Protein AF-A0A0N4ZQR0-F1 (afdb_monomer_lite)

Structure (mmCIF, N/CA/C/O backbone):
data_AF-A0A0N4ZQR0-F1
#
_entry.id   AF-A0A0N4ZQR0-F1
#
loop_
_atom_site.group_PDB
_atom_site.id
_atom_site.type_symbol
_atom_site.label_atom_id
_atom_site.label_alt_id
_atom_site.label_comp_id
_atom_site.label_asym_id
_atom_site.label_entity_id
_atom_site.label_seq_id
_atom_site.pdbx_PDB_ins_code
_atom_site.Cartn_x
_atom_site.Cartn_y
_atom_site.Cartn_z
_atom_site.occupancy
_atom_site.B_iso_or_equiv
_atom_site.auth_seq_id
_atom_site.auth_comp_id
_atom_site.auth_asym_id
_atom_site.auth_atom_id
_atom_site.pdbx_PDB_model_num
ATOM 1 N N . MET A 1 1 ? 121.031 58.615 -149.698 1.00 53.53 1 MET A N 1
ATOM 2 C CA . MET A 1 1 ? 120.158 57.456 -150.002 1.00 53.53 1 MET A CA 1
ATOM 3 C C . MET A 1 1 ? 120.497 56.185 -149.210 1.00 53.53 1 MET A C 1
ATOM 5 O O . MET A 1 1 ? 119.573 55.421 -148.989 1.00 53.53 1 MET A O 1
ATOM 9 N N . LEU A 1 2 ? 121.719 55.965 -148.692 1.00 54.09 2 LEU A N 1
ATOM 10 C CA . LEU A 1 2 ? 122.008 54.798 -147.827 1.00 54.09 2 LEU A CA 1
ATOM 11 C C . LEU A 1 2 ? 121.468 54.899 -146.381 1.00 54.09 2 LEU A C 1
ATOM 13 O O . LEU A 1 2 ? 121.108 53.889 -145.793 1.00 54.09 2 LEU A O 1
ATOM 17 N N . THR A 1 3 ? 121.347 56.098 -145.806 1.00 56.53 3 THR A N 1
ATOM 18 C CA . THR A 1 3 ? 120.989 56.287 -144.382 1.00 56.53 3 THR A CA 1
ATOM 19 C C . THR A 1 3 ? 119.520 55.992 -144.052 1.00 56.53 3 THR A C 1
ATOM 21 O O . THR A 1 3 ? 119.188 55.700 -142.911 1.00 56.53 3 THR A O 1
ATOM 24 N N . LYS A 1 4 ? 118.627 56.046 -145.049 1.00 58.94 4 LYS A N 1
ATOM 25 C CA . LYS A 1 4 ? 117.185 55.809 -144.859 1.00 58.94 4 LYS A CA 1
ATOM 26 C C . LYS A 1 4 ? 116.856 54.310 -144.792 1.00 58.94 4 LYS A C 1
ATOM 28 O O . LYS A 1 4 ? 116.048 53.896 -143.977 1.00 58.94 4 LYS A O 1
ATOM 33 N N . VAL A 1 5 ? 117.576 53.499 -145.570 1.00 61.00 5 VAL A N 1
ATOM 34 C CA . VAL A 1 5 ? 117.394 52.038 -145.632 1.00 61.00 5 VAL A CA 1
ATOM 35 C C . VAL A 1 5 ? 117.885 51.342 -144.356 1.00 61.00 5 VAL A C 1
ATOM 37 O O . VAL A 1 5 ? 117.302 50.343 -143.949 1.00 61.00 5 VAL A O 1
ATOM 40 N N . VAL A 1 6 ? 118.917 51.873 -143.689 1.00 61.91 6 VAL A N 1
ATOM 41 C CA . VAL A 1 6 ? 119.426 51.314 -142.421 1.00 61.91 6 VAL A CA 1
ATOM 42 C C . VAL A 1 6 ? 118.430 51.535 -141.275 1.00 61.91 6 VAL A C 1
ATOM 44 O O . VAL A 1 6 ? 118.102 50.581 -140.574 1.00 61.91 6 VAL A O 1
ATOM 47 N N . ASN A 1 7 ? 117.864 52.743 -141.153 1.00 61.75 7 ASN A N 1
ATOM 48 C CA . ASN A 1 7 ? 116.835 53.041 -140.147 1.00 61.75 7 ASN A CA 1
ATOM 49 C C . ASN A 1 7 ? 115.544 52.236 -140.361 1.00 61.75 7 ASN A C 1
ATOM 51 O O . ASN A 1 7 ? 114.943 51.777 -139.391 1.00 61.75 7 ASN A O 1
ATOM 55 N N . ASP A 1 8 ? 115.128 52.030 -141.614 1.00 61.44 8 ASP A N 1
ATOM 56 C CA . ASP A 1 8 ? 113.933 51.234 -141.916 1.00 61.44 8 ASP A CA 1
ATOM 57 C C . ASP A 1 8 ? 114.147 49.739 -141.595 1.00 61.44 8 ASP A C 1
ATOM 59 O O . ASP A 1 8 ? 113.239 49.082 -141.084 1.00 61.44 8 ASP A O 1
ATOM 63 N N . ASN A 1 9 ? 115.360 49.204 -141.788 1.00 64.31 9 ASN A N 1
ATOM 64 C CA . ASN A 1 9 ? 115.687 47.819 -141.417 1.00 64.31 9 ASN A CA 1
ATOM 65 C C . ASN A 1 9 ? 115.740 47.606 -139.895 1.00 64.31 9 ASN A C 1
ATOM 67 O O . ASN A 1 9 ? 115.295 46.576 -139.382 1.00 64.31 9 ASN A O 1
ATOM 71 N N . GLU A 1 10 ? 116.264 48.581 -139.154 1.00 66.25 10 GLU A N 1
ATOM 72 C CA . GLU A 1 10 ? 116.344 48.513 -137.694 1.00 66.25 10 GLU A CA 1
ATOM 73 C C . GLU A 1 10 ? 114.956 48.650 -137.047 1.00 66.25 10 GLU A C 1
ATOM 75 O O . GLU A 1 10 ? 114.636 47.927 -136.098 1.00 66.25 10 GLU A O 1
ATOM 80 N N . LYS A 1 11 ? 114.076 49.465 -137.646 1.00 71.19 11 LYS A N 1
ATOM 81 C CA . LYS A 1 11 ? 112.660 49.559 -137.275 1.00 71.19 11 LYS A CA 1
ATOM 82 C C . LYS A 1 11 ? 111.925 48.232 -137.483 1.00 71.19 11 LYS A C 1
ATOM 84 O O . LYS A 1 11 ? 111.298 47.755 -136.543 1.00 71.19 11 LYS A O 1
ATOM 89 N N . ILE A 1 12 ? 112.066 47.586 -138.645 1.00 69.94 12 ILE A N 1
ATOM 90 C CA . ILE A 1 12 ? 111.432 46.281 -138.930 1.00 69.94 12 ILE A CA 1
ATOM 91 C C . ILE A 1 12 ? 111.932 45.187 -137.973 1.00 69.94 12 ILE A C 1
ATOM 93 O O . ILE A 1 12 ? 111.168 44.305 -137.570 1.00 69.94 12 ILE A O 1
ATOM 97 N N . ARG A 1 13 ? 113.210 45.227 -137.578 1.00 73.88 13 ARG A N 1
ATOM 98 C CA . ARG A 1 13 ? 113.769 44.274 -136.611 1.00 73.88 13 ARG A CA 1
ATOM 99 C C . ARG A 1 13 ? 113.200 44.483 -135.205 1.00 73.88 13 ARG A C 1
ATOM 101 O O . ARG A 1 13 ? 112.851 43.498 -134.555 1.00 73.88 13 ARG A O 1
ATOM 108 N N . LEU A 1 14 ? 113.094 45.731 -134.746 1.00 72.31 14 LEU A N 1
ATOM 109 C CA . LEU A 1 14 ? 112.484 46.071 -133.455 1.00 72.31 14 LEU A CA 1
ATOM 110 C C . LEU A 1 14 ? 110.992 45.728 -133.427 1.00 72.31 14 LEU A C 1
ATOM 112 O O . LEU A 1 14 ? 110.516 45.165 -132.446 1.00 72.31 14 LEU A O 1
ATOM 116 N N . GLU A 1 15 ? 110.277 45.986 -134.519 1.00 72.88 15 GLU A N 1
ATOM 117 C CA . GLU A 1 15 ? 108.853 45.681 -134.665 1.00 72.88 15 GLU A CA 1
ATOM 118 C C . GLU A 1 15 ? 108.607 44.162 -134.659 1.00 72.88 15 GLU A C 1
ATOM 120 O O . GLU A 1 15 ? 107.735 43.681 -133.937 1.00 72.88 15 GLU A O 1
ATOM 125 N N . ASN A 1 16 ? 109.463 43.376 -135.330 1.00 72.44 16 ASN A N 1
ATOM 126 C CA . ASN A 1 16 ? 109.445 41.912 -135.233 1.00 72.44 16 ASN A CA 1
ATOM 127 C C . ASN A 1 16 ? 109.746 41.403 -133.818 1.00 72.44 16 ASN A C 1
ATOM 129 O O . ASN A 1 16 ? 109.110 40.452 -133.360 1.00 72.44 16 ASN A O 1
ATOM 133 N N . LEU A 1 17 ? 110.708 42.008 -133.114 1.00 75.25 17 LEU A N 1
ATOM 134 C CA . LEU A 1 17 ? 111.026 41.624 -131.737 1.00 75.25 17 LEU A CA 1
ATOM 135 C C . LEU A 1 17 ? 109.839 41.912 -130.801 1.00 75.25 17 LEU A C 1
ATOM 137 O O . LEU A 1 17 ? 109.492 41.078 -129.960 1.00 75.25 17 LEU A O 1
ATOM 141 N N . LEU A 1 18 ? 109.181 43.059 -130.991 1.00 77.25 18 LEU A N 1
ATOM 142 C CA . LEU A 1 18 ? 107.998 43.467 -130.237 1.00 77.25 18 LEU A CA 1
ATOM 143 C C . LEU A 1 18 ? 106.827 42.511 -130.492 1.00 77.25 18 LEU A C 1
ATOM 145 O O . LEU A 1 18 ? 106.223 42.024 -129.539 1.00 77.25 18 LEU A O 1
ATOM 149 N N . MET A 1 19 ? 106.571 42.160 -131.758 1.00 77.69 19 MET A N 1
ATOM 150 C CA . MET A 1 19 ? 105.538 41.193 -132.145 1.00 77.69 19 MET A CA 1
ATOM 151 C C . MET A 1 19 ? 105.780 39.818 -131.520 1.00 77.69 19 MET A C 1
ATOM 153 O O . MET A 1 19 ? 104.851 39.199 -131.005 1.00 77.69 19 MET A O 1
ATOM 157 N N . LYS A 1 20 ? 107.032 39.346 -131.508 1.00 75.44 20 LYS A N 1
ATOM 158 C CA . LYS A 1 20 ? 107.399 38.057 -130.901 1.00 75.44 20 LYS A CA 1
ATOM 159 C C . LYS A 1 20 ? 107.219 38.070 -129.382 1.00 75.44 20 LYS A C 1
ATOM 161 O O . LYS A 1 20 ? 106.763 37.084 -128.806 1.00 75.44 20 LYS A O 1
ATOM 166 N N . THR A 1 21 ? 107.536 39.193 -128.738 1.00 74.44 21 THR A N 1
ATOM 167 C CA . THR A 1 21 ? 107.345 39.382 -127.291 1.00 74.44 21 THR A CA 1
ATOM 168 C C . THR A 1 21 ? 105.859 39.436 -126.942 1.00 74.44 21 THR A C 1
ATOM 170 O O . THR A 1 21 ? 105.428 38.761 -126.010 1.00 74.44 21 THR A O 1
ATOM 173 N N . GLN A 1 22 ? 105.055 40.150 -127.735 1.00 77.06 22 GLN A N 1
ATOM 174 C CA . GLN A 1 22 ? 103.602 40.196 -127.580 1.00 77.06 22 GLN A CA 1
ATOM 175 C C . GLN A 1 22 ? 102.950 38.833 -127.843 1.00 77.06 22 GLN A C 1
ATOM 177 O O . GLN A 1 22 ? 102.098 38.423 -127.063 1.00 77.06 22 GLN A O 1
ATOM 182 N N . GLN A 1 23 ? 103.376 38.081 -128.864 1.00 79.75 23 GLN A N 1
ATOM 183 C CA . GLN A 1 23 ? 102.889 36.716 -129.101 1.00 79.75 23 GLN A CA 1
ATOM 184 C C . GLN A 1 23 ? 103.238 35.764 -127.954 1.00 79.75 23 GLN A C 1
ATOM 186 O O . GLN A 1 23 ? 102.383 34.985 -127.534 1.00 79.75 23 GLN A O 1
ATOM 191 N N . ASN A 1 24 ? 104.462 35.828 -127.422 1.00 77.69 24 ASN A N 1
ATOM 192 C CA . ASN A 1 24 ? 104.852 35.008 -126.276 1.00 77.69 24 ASN A CA 1
ATOM 193 C C . ASN A 1 24 ? 104.075 35.387 -125.013 1.00 77.69 24 ASN A C 1
ATOM 195 O O . ASN A 1 24 ? 103.592 34.491 -124.328 1.00 77.69 24 ASN A O 1
ATOM 199 N N . ALA A 1 25 ? 103.889 36.682 -124.740 1.00 77.06 25 ALA A N 1
ATOM 200 C CA . ALA A 1 25 ? 103.063 37.148 -123.630 1.00 77.06 25 ALA A CA 1
ATOM 201 C C . ALA A 1 25 ? 101.609 36.680 -123.783 1.00 77.06 25 ALA A C 1
ATOM 203 O O . ALA A 1 25 ? 101.034 36.152 -122.838 1.00 77.06 25 ALA A O 1
ATOM 204 N N . HIS A 1 26 ? 101.039 36.774 -124.987 1.00 79.56 26 HIS A N 1
ATOM 205 C CA . HIS A 1 26 ? 99.670 36.337 -125.254 1.00 79.56 26 HIS A CA 1
ATOM 206 C C . HIS A 1 26 ? 99.505 34.817 -125.111 1.00 79.56 26 HIS A C 1
ATOM 208 O O . HIS A 1 26 ? 98.472 34.349 -124.629 1.00 79.56 26 HIS A O 1
ATOM 214 N N . LYS A 1 27 ? 100.529 34.042 -125.492 1.00 79.62 27 LYS A N 1
ATOM 215 C CA . LYS A 1 27 ? 100.570 32.587 -125.303 1.00 79.62 27 LYS A CA 1
ATOM 216 C C . LYS A 1 27 ? 100.706 32.208 -123.825 1.00 79.62 27 LYS A C 1
ATOM 218 O O . LYS A 1 27 ? 100.021 31.290 -123.387 1.00 79.62 27 LYS A O 1
ATOM 223 N N . HIS A 1 28 ? 101.522 32.936 -123.059 1.00 79.94 28 HIS A N 1
ATOM 224 C CA . HIS A 1 28 ? 101.634 32.764 -121.608 1.00 79.94 28 HIS A CA 1
ATOM 225 C C . HIS A 1 28 ? 100.317 33.088 -120.899 1.00 79.94 28 HIS A C 1
ATOM 227 O O . HIS A 1 28 ? 99.829 32.266 -120.135 1.00 79.94 28 HIS A O 1
ATOM 233 N N . MET A 1 29 ? 99.689 34.220 -121.233 1.00 80.94 29 MET A N 1
ATOM 234 C CA . MET A 1 29 ? 98.379 34.605 -120.697 1.00 80.94 29 MET A CA 1
ATOM 235 C C . MET A 1 29 ? 97.304 33.565 -121.014 1.00 80.94 29 MET A C 1
ATOM 237 O O . MET A 1 29 ? 96.451 33.286 -120.180 1.00 80.94 29 MET A O 1
ATOM 241 N N . LYS A 1 30 ? 97.338 32.980 -122.218 1.00 81.06 30 LYS A N 1
ATOM 242 C CA . LYS A 1 30 ? 96.394 31.931 -122.609 1.00 81.06 30 LYS A CA 1
ATOM 243 C C . LYS A 1 30 ? 96.581 30.659 -121.776 1.00 81.06 30 LYS A C 1
ATOM 245 O O . LYS A 1 30 ? 95.592 30.131 -121.287 1.00 81.06 30 LYS A O 1
ATOM 250 N N . LEU A 1 31 ? 97.823 30.212 -121.577 1.00 80.75 31 LEU A N 1
ATOM 251 C CA . LEU A 1 31 ? 98.138 29.051 -120.734 1.00 80.75 31 LEU A CA 1
ATOM 252 C C . LEU A 1 31 ? 97.803 29.297 -119.256 1.00 80.75 31 LEU A C 1
ATOM 254 O O . LEU A 1 31 ? 97.293 28.407 -118.585 1.00 80.75 31 LEU A O 1
ATOM 258 N N . GLU A 1 32 ? 98.050 30.505 -118.747 1.00 80.38 32 GLU A N 1
ATOM 259 C CA . GLU A 1 32 ? 97.655 30.890 -117.389 1.00 80.38 32 GLU A CA 1
ATOM 260 C C . GLU A 1 32 ? 96.134 30.933 -117.235 1.00 80.38 32 GLU A C 1
ATOM 262 O O . GLU A 1 32 ? 95.618 30.435 -116.240 1.00 80.38 32 GLU A O 1
ATOM 267 N N . MET A 1 33 ? 95.404 31.459 -118.225 1.00 80.94 33 MET A N 1
ATOM 268 C CA . MET A 1 33 ? 93.942 31.395 -118.237 1.00 80.94 33 MET A CA 1
ATOM 269 C C . MET A 1 33 ? 93.436 29.953 -118.279 1.00 80.94 33 MET A C 1
ATOM 271 O O . MET A 1 33 ? 92.559 29.617 -117.494 1.00 80.94 33 MET A O 1
ATOM 275 N N . GLU A 1 34 ? 93.980 29.095 -119.145 1.00 81.06 34 GLU A N 1
ATOM 276 C CA . GLU A 1 34 ? 93.615 27.671 -119.212 1.00 81.06 34 GLU A CA 1
ATOM 277 C C . GLU A 1 34 ? 93.880 26.967 -117.869 1.00 81.06 34 GLU A C 1
ATOM 279 O O . GLU A 1 34 ? 92.983 26.314 -117.340 1.00 81.06 34 GLU A O 1
ATOM 284 N N . GLY A 1 35 ? 95.037 27.203 -117.240 1.00 79.44 35 GLY A N 1
ATOM 285 C CA . GLY A 1 35 ? 95.351 26.657 -115.916 1.00 79.44 35 GLY A CA 1
ATOM 286 C C . GLY A 1 35 ? 94.497 27.231 -114.777 1.00 79.44 35 GLY A C 1
ATOM 287 O O . GLY A 1 35 ? 94.263 26.549 -113.779 1.00 79.44 35 GLY A O 1
ATOM 288 N N . LEU A 1 36 ? 94.009 28.471 -114.899 1.00 83.19 36 LEU A N 1
ATOM 289 C CA . LEU A 1 36 ? 93.027 29.046 -113.974 1.00 83.19 36 LEU A CA 1
ATOM 290 C C . LEU A 1 36 ? 91.635 28.440 -114.183 1.00 83.19 36 LEU A C 1
ATOM 292 O O . LEU A 1 36 ? 90.952 28.173 -113.196 1.00 83.19 36 LEU A O 1
ATOM 296 N N . TYR A 1 37 ? 91.224 28.189 -115.429 1.00 82.81 37 TYR A N 1
ATOM 297 C CA . TYR A 1 37 ? 89.962 27.514 -115.738 1.00 82.81 37 TYR A CA 1
ATOM 298 C C . TYR A 1 37 ? 89.944 26.079 -115.209 1.00 82.81 37 TYR A C 1
ATOM 300 O O . TYR A 1 37 ? 88.968 25.702 -114.566 1.00 82.81 37 TYR A O 1
ATOM 308 N N . GLU A 1 38 ? 91.025 25.315 -115.391 1.00 83.31 38 GLU A N 1
ATOM 309 C CA . GLU A 1 38 ? 91.155 23.970 -114.813 1.00 83.31 38 GLU A CA 1
ATOM 310 C C . GLU A 1 38 ? 91.049 24.003 -113.284 1.00 83.31 38 GLU A C 1
ATOM 312 O O . GLU A 1 38 ? 90.264 23.254 -112.705 1.00 83.31 38 GLU A O 1
ATOM 317 N N . ARG A 1 39 ? 91.742 24.941 -112.622 1.00 84.06 39 ARG A N 1
ATOM 318 C CA . ARG A 1 39 ? 91.660 25.103 -111.160 1.00 84.06 39 ARG A CA 1
ATOM 319 C C . ARG A 1 39 ? 90.261 25.487 -110.680 1.00 84.06 39 ARG A C 1
ATOM 321 O O . ARG A 1 39 ? 89.821 25.016 -109.635 1.00 84.06 39 ARG A O 1
ATOM 328 N N . ILE A 1 40 ? 89.562 26.360 -111.408 1.00 84.56 40 ILE A N 1
ATOM 329 C CA . ILE A 1 40 ? 88.174 26.732 -111.096 1.00 84.56 40 ILE A CA 1
ATOM 330 C C . ILE A 1 40 ? 87.261 25.513 -111.213 1.00 84.56 40 ILE A C 1
ATOM 332 O O . ILE A 1 40 ? 86.398 25.320 -110.357 1.00 84.56 40 ILE A O 1
ATOM 336 N N . GLU A 1 41 ? 87.454 24.688 -112.236 1.00 83.94 41 GLU A N 1
ATOM 337 C CA . GLU A 1 41 ? 86.620 23.513 -112.459 1.00 83.94 41 GLU A CA 1
ATOM 338 C C . GLU A 1 41 ? 86.893 22.407 -111.425 1.00 83.94 41 GLU A C 1
ATOM 340 O O . GLU A 1 41 ? 85.950 21.818 -110.895 1.00 83.94 41 GLU A O 1
ATOM 345 N N . GLU A 1 42 ? 88.153 22.201 -111.025 1.00 84.06 42 GLU A N 1
ATOM 346 C CA . GLU A 1 42 ? 88.510 21.339 -109.888 1.00 84.06 42 GLU A CA 1
ATOM 347 C C . GLU A 1 42 ? 87.898 21.837 -108.572 1.00 84.06 42 GLU A C 1
ATOM 349 O O . GLU A 1 42 ? 87.291 21.057 -107.837 1.00 84.06 42 GLU A O 1
ATOM 354 N N . MET A 1 43 ? 87.984 23.143 -108.287 1.00 86.25 43 MET A N 1
ATOM 355 C CA . MET A 1 43 ? 87.382 23.725 -107.083 1.00 86.25 43 MET A CA 1
ATOM 356 C C . MET A 1 43 ? 85.857 23.587 -107.067 1.00 86.25 43 MET A C 1
ATOM 358 O O . MET A 1 43 ? 85.287 23.325 -106.008 1.00 86.25 43 MET A O 1
ATOM 362 N N . LYS A 1 44 ? 85.180 23.733 -108.215 1.00 86.94 44 LYS A N 1
ATOM 363 C CA . LYS A 1 44 ? 83.734 23.477 -108.310 1.00 86.94 44 LYS A CA 1
ATOM 364 C C . LYS A 1 44 ? 83.407 22.022 -108.011 1.00 86.94 44 LYS A C 1
ATOM 366 O O . LYS A 1 44 ? 82.496 21.768 -107.229 1.00 86.94 44 LYS A O 1
ATOM 371 N N . LYS A 1 45 ? 84.164 21.085 -108.585 1.00 88.12 45 LYS A N 1
ATOM 372 C CA . LYS A 1 45 ? 83.958 19.653 -108.360 1.00 88.12 45 LYS A CA 1
ATOM 373 C C . LYS A 1 45 ? 84.168 19.279 -106.891 1.00 88.12 45 LYS A C 1
ATOM 375 O O . LYS A 1 45 ? 83.342 18.584 -106.310 1.00 88.12 45 LYS A O 1
ATOM 380 N N . GLU A 1 46 ? 85.215 19.800 -106.251 1.00 86.88 46 GLU A N 1
ATOM 381 C CA . GLU A 1 46 ? 85.420 19.619 -104.810 1.00 86.88 46 GLU A CA 1
ATOM 382 C C . GLU A 1 46 ? 84.292 20.224 -103.967 1.00 86.88 46 GLU A C 1
ATOM 384 O O . GLU A 1 46 ? 83.910 19.649 -102.943 1.00 86.88 46 GLU A O 1
ATOM 389 N N . LEU A 1 47 ? 83.781 21.395 -104.356 1.00 86.31 47 LEU A N 1
ATOM 390 C CA . LEU A 1 47 ? 82.680 22.052 -103.660 1.00 86.31 47 LEU A CA 1
ATOM 391 C C . LEU A 1 47 ? 81.389 21.232 -103.779 1.00 86.31 47 LEU A C 1
ATOM 393 O O . LEU A 1 47 ? 80.699 21.056 -102.777 1.00 86.31 47 LEU A O 1
ATOM 397 N N . GLU A 1 48 ? 81.089 20.691 -104.961 1.00 86.19 48 GLU A N 1
ATOM 398 C CA . GLU A 1 48 ? 79.967 19.771 -105.178 1.00 86.19 48 GLU A CA 1
ATOM 399 C C . GLU A 1 48 ? 80.115 18.496 -104.343 1.00 86.19 48 GLU A C 1
ATOM 401 O O . GLU A 1 48 ? 79.191 18.139 -103.611 1.00 86.19 48 GLU A O 1
ATOM 406 N N . GLU A 1 49 ? 81.289 17.859 -104.346 1.00 86.56 49 GLU A N 1
ATOM 407 C CA . GLU A 1 49 ? 81.544 16.663 -103.535 1.00 86.56 49 GLU A CA 1
ATOM 408 C C . GLU A 1 49 ? 81.429 16.938 -102.027 1.00 86.56 49 GLU A C 1
ATOM 410 O O . GLU A 1 49 ? 80.896 16.116 -101.272 1.00 86.56 49 GLU A O 1
ATOM 415 N N . LYS A 1 50 ? 81.929 18.088 -101.554 1.00 87.75 50 LYS A N 1
ATOM 416 C CA . LYS A 1 50 ? 81.809 18.504 -100.147 1.00 87.75 50 LYS A CA 1
ATOM 417 C C . LYS A 1 50 ? 80.354 18.808 -99.785 1.00 87.75 50 LYS A C 1
ATOM 419 O O . LYS A 1 50 ? 79.906 18.347 -98.736 1.00 87.75 50 LYS A O 1
ATOM 424 N N . ASN A 1 51 ? 79.603 19.492 -100.648 1.00 84.94 51 ASN A N 1
ATOM 425 C CA . ASN A 1 51 ? 78.176 19.754 -100.444 1.00 84.94 51 ASN A CA 1
ATOM 426 C C . ASN A 1 51 ? 77.350 18.463 -100.418 1.00 84.94 51 ASN A C 1
ATOM 428 O O . ASN A 1 51 ? 76.496 18.302 -99.547 1.00 84.94 51 ASN A O 1
ATOM 432 N N . GLU A 1 52 ? 77.629 17.505 -101.303 1.00 87.06 52 GLU A N 1
ATOM 433 C CA . GLU A 1 52 ? 76.936 16.215 -101.309 1.00 87.06 52 GLU A CA 1
ATOM 434 C C . GLU A 1 52 ? 77.252 15.400 -100.042 1.00 87.06 52 GLU A C 1
ATOM 436 O O . GLU A 1 52 ? 76.361 14.795 -99.440 1.00 87.06 52 GLU A O 1
ATOM 441 N N . LYS A 1 53 ? 78.511 15.419 -99.577 1.00 87.50 53 LYS A N 1
ATOM 442 C CA . LYS A 1 53 ? 78.910 14.793 -98.304 1.00 87.50 53 LYS A CA 1
ATOM 443 C C . LYS A 1 53 ? 78.212 15.431 -97.104 1.00 87.50 53 LYS A C 1
ATOM 445 O O . LYS A 1 53 ? 77.748 14.695 -96.232 1.00 87.50 53 LYS A O 1
ATOM 450 N N . ILE A 1 54 ? 78.124 16.762 -97.059 1.00 85.19 54 ILE A N 1
ATOM 451 C CA . ILE A 1 54 ? 77.402 17.490 -96.006 1.00 85.19 54 ILE A CA 1
ATOM 452 C C . ILE A 1 54 ? 75.923 17.101 -96.035 1.00 85.19 54 ILE A C 1
ATOM 454 O O . ILE A 1 54 ? 75.405 16.648 -95.019 1.00 85.19 54 ILE A O 1
ATOM 458 N N . SER A 1 55 ? 75.279 17.144 -97.203 1.00 88.12 55 SER A N 1
ATOM 459 C CA . SER A 1 55 ? 73.867 16.778 -97.357 1.00 88.12 55 SER A CA 1
ATOM 460 C C . SER A 1 55 ? 73.576 15.338 -96.904 1.00 88.12 55 SER A C 1
ATOM 462 O O . SER A 1 55 ? 72.634 15.098 -96.149 1.00 88.12 55 SER A O 1
ATOM 464 N N . LYS A 1 56 ? 74.427 14.367 -97.269 1.00 88.31 56 LYS A N 1
ATOM 465 C CA . LYS A 1 56 ? 74.299 12.971 -96.806 1.00 88.31 56 LYS A CA 1
ATOM 466 C C . LYS A 1 56 ? 74.488 12.826 -95.296 1.00 88.31 56 LYS A C 1
ATOM 468 O O . LYS A 1 56 ? 73.828 11.988 -94.682 1.00 88.31 56 LYS A O 1
ATOM 473 N N . LYS A 1 57 ? 75.396 13.596 -94.693 1.00 88.31 57 LYS A N 1
ATOM 474 C CA . LYS A 1 57 ? 75.617 13.576 -93.242 1.00 88.31 57 LYS A CA 1
ATOM 475 C C . LYS A 1 57 ? 74.424 14.176 -92.498 1.00 88.31 57 LYS A C 1
ATOM 477 O O . LYS A 1 57 ? 73.944 13.552 -91.560 1.00 88.31 57 LYS A O 1
ATOM 482 N N . GLU A 1 58 ? 73.900 15.307 -92.966 1.00 85.44 58 GLU A N 1
ATOM 483 C CA . GLU A 1 58 ? 72.697 15.938 -92.412 1.00 85.44 58 GLU A CA 1
ATOM 484 C C . GLU A 1 58 ? 71.470 15.024 -92.513 1.00 85.44 58 GLU A C 1
ATOM 486 O O . GLU A 1 58 ? 70.694 14.933 -91.565 1.00 85.44 58 GLU A O 1
ATOM 491 N N . LEU A 1 59 ? 71.303 14.302 -93.628 1.00 86.38 59 LEU A N 1
ATOM 492 C CA . LEU A 1 59 ? 70.236 13.308 -93.774 1.00 86.38 59 LEU A CA 1
ATOM 493 C C . LEU A 1 59 ? 70.365 12.181 -92.744 1.00 86.38 59 LEU A C 1
ATOM 495 O O . LEU A 1 59 ? 69.391 11.878 -92.061 1.00 86.38 59 LEU A O 1
ATOM 499 N N . LYS A 1 60 ? 71.565 11.617 -92.562 1.00 87.12 60 LYS A N 1
ATOM 500 C CA . LYS A 1 60 ? 71.806 10.576 -91.547 1.00 87.12 60 LYS A CA 1
ATOM 501 C C . LYS A 1 60 ? 71.596 11.084 -90.122 1.00 87.12 60 LYS A C 1
ATOM 503 O O . LYS A 1 60 ? 71.030 10.371 -89.301 1.00 87.12 60 LYS A O 1
ATOM 508 N N . GLU A 1 61 ? 72.036 12.301 -89.812 1.00 84.44 61 GLU A N 1
ATOM 509 C CA . GLU A 1 61 ? 71.812 12.920 -88.500 1.00 84.44 61 GLU A CA 1
ATOM 510 C C . GLU A 1 61 ? 70.314 13.138 -88.240 1.00 84.44 61 GLU A C 1
ATOM 512 O O . GLU A 1 61 ? 69.835 12.836 -87.146 1.00 84.44 61 GLU A O 1
ATOM 517 N N . ARG A 1 62 ? 69.549 13.566 -89.256 1.00 85.56 62 ARG A N 1
ATOM 518 C CA . ARG A 1 62 ? 68.082 13.664 -89.176 1.00 85.56 62 ARG A CA 1
ATOM 519 C C . ARG A 1 62 ? 67.419 12.301 -88.987 1.00 85.56 62 ARG A C 1
ATOM 521 O O . ARG A 1 62 ? 66.548 12.184 -88.133 1.00 85.56 62 ARG A O 1
ATOM 528 N N . GLU A 1 63 ? 67.832 11.275 -89.727 1.00 87.38 63 GLU A N 1
ATOM 529 C CA . GLU A 1 63 ? 67.309 9.909 -89.574 1.00 87.38 63 GLU A CA 1
ATOM 530 C C . GLU A 1 63 ? 67.567 9.356 -88.168 1.00 87.38 63 GLU A C 1
ATOM 532 O O . GLU A 1 63 ? 66.650 8.852 -87.522 1.00 87.38 63 GLU A O 1
ATOM 537 N N . VAL A 1 64 ? 68.791 9.501 -87.650 1.00 90.25 64 VAL A N 1
ATOM 538 C CA . VAL A 1 64 ? 69.145 9.060 -86.293 1.00 90.25 64 VAL A CA 1
ATOM 539 C C . VAL A 1 64 ? 68.352 9.828 -85.237 1.00 90.25 64 VAL A C 1
ATOM 541 O O . VAL A 1 64 ? 67.874 9.215 -84.278 1.00 90.25 64 VAL A O 1
ATOM 544 N N . ALA A 1 65 ? 68.172 11.142 -85.405 1.00 89.00 65 ALA A N 1
ATOM 545 C CA . ALA A 1 65 ? 67.354 11.946 -84.504 1.00 89.00 65 ALA A CA 1
ATOM 546 C C . ALA A 1 65 ? 65.898 11.456 -84.487 1.00 89.00 65 ALA A C 1
ATOM 548 O O . ALA A 1 65 ? 65.366 11.200 -83.410 1.00 89.00 65 ALA A O 1
ATOM 549 N N . ILE A 1 66 ? 65.292 11.232 -85.659 1.00 89.25 66 ILE A N 1
ATOM 550 C CA . ILE A 1 66 ? 63.922 10.711 -85.783 1.00 89.25 66 ILE A CA 1
ATOM 551 C C . ILE A 1 66 ? 63.799 9.344 -85.100 1.00 89.25 66 ILE A C 1
ATOM 553 O O . ILE A 1 66 ? 62.942 9.176 -84.235 1.00 89.25 66 ILE A O 1
ATOM 557 N N . ILE A 1 67 ? 64.686 8.394 -85.415 1.00 90.31 67 ILE A N 1
ATOM 558 C CA . ILE A 1 67 ? 64.662 7.041 -84.833 1.00 90.31 67 ILE A CA 1
ATOM 559 C C . ILE A 1 67 ? 64.802 7.096 -83.308 1.00 90.31 67 ILE A C 1
ATOM 561 O O . ILE A 1 67 ? 64.092 6.394 -82.587 1.00 90.31 67 ILE A O 1
ATOM 565 N N . THR A 1 68 ? 65.705 7.937 -82.798 1.00 89.75 68 THR A N 1
ATOM 566 C CA . THR A 1 68 ? 65.939 8.064 -81.354 1.00 89.75 68 THR A CA 1
ATOM 567 C C . THR A 1 68 ? 64.733 8.692 -80.661 1.00 89.75 68 THR A C 1
ATOM 569 O O . THR A 1 68 ? 64.285 8.178 -79.638 1.00 89.75 68 THR A O 1
ATOM 572 N N . THR A 1 69 ? 64.158 9.757 -81.228 1.00 90.06 69 THR A N 1
ATOM 573 C CA . THR A 1 69 ? 62.945 10.390 -80.696 1.00 90.06 69 THR A CA 1
ATOM 574 C C . THR A 1 69 ? 61.756 9.430 -80.708 1.00 90.06 69 THR A C 1
ATOM 576 O O . THR A 1 69 ? 61.037 9.344 -79.715 1.00 90.06 69 THR A O 1
ATOM 579 N N . GLU A 1 70 ? 61.562 8.663 -81.783 1.00 91.81 70 GLU A N 1
ATOM 580 C CA . GLU A 1 70 ? 60.505 7.649 -81.851 1.00 91.81 70 GLU A CA 1
ATOM 581 C C . GLU A 1 70 ? 60.707 6.528 -80.831 1.00 91.81 70 GLU A C 1
ATOM 583 O O . GLU A 1 70 ? 59.739 6.085 -80.209 1.00 91.81 70 GLU A O 1
ATOM 588 N N . LYS A 1 71 ? 61.950 6.078 -80.624 1.00 93.50 71 LYS A N 1
ATOM 589 C CA . LYS A 1 71 ? 62.271 5.062 -79.618 1.00 93.50 71 LYS A CA 1
ATOM 590 C C . LYS A 1 71 ? 61.958 5.557 -78.205 1.00 93.50 71 LYS A C 1
ATOM 592 O O . LYS A 1 71 ? 61.251 4.864 -77.480 1.00 93.50 71 LYS A O 1
ATOM 597 N N . VAL A 1 72 ? 62.406 6.764 -77.849 1.00 93.25 72 VAL A N 1
ATOM 598 C CA . VAL A 1 72 ? 62.108 7.382 -76.544 1.00 93.25 72 VAL A CA 1
ATOM 599 C C . VAL A 1 72 ? 60.600 7.541 -76.354 1.00 93.25 72 VAL A C 1
ATOM 601 O O . VAL A 1 72 ? 60.077 7.210 -75.294 1.00 93.25 72 VAL A O 1
ATOM 604 N N . LYS A 1 73 ? 59.873 7.976 -77.390 1.00 92.75 73 LYS A N 1
ATOM 605 C CA . LYS A 1 73 ? 58.413 8.101 -77.329 1.00 92.75 73 LYS A CA 1
ATOM 606 C C . LYS A 1 73 ? 57.733 6.756 -77.047 1.00 92.75 73 LYS A C 1
ATOM 608 O O . LYS A 1 73 ? 56.859 6.702 -76.189 1.00 92.75 73 LYS A O 1
ATOM 613 N N . LYS A 1 74 ? 58.152 5.676 -77.715 1.00 94.00 74 LYS A N 1
ATOM 614 C CA . LYS A 1 74 ? 57.618 4.322 -77.478 1.00 94.00 74 LYS A CA 1
ATOM 615 C C . LYS A 1 74 ? 57.931 3.808 -76.073 1.00 94.00 74 LYS A C 1
ATOM 617 O O . LYS A 1 74 ? 57.053 3.238 -75.437 1.00 94.00 74 LYS A O 1
ATOM 622 N N . GLU A 1 75 ? 59.151 4.013 -75.581 1.00 92.38 75 GLU A N 1
ATOM 623 C CA . GLU A 1 75 ? 59.529 3.635 -74.210 1.00 92.38 75 GLU A CA 1
ATOM 624 C C . GLU A 1 75 ? 58.685 4.393 -73.176 1.00 92.38 75 GLU A C 1
ATOM 626 O O . GLU A 1 75 ? 58.143 3.776 -72.260 1.00 92.38 75 GLU A O 1
ATOM 631 N N . MET A 1 76 ? 58.474 5.699 -73.377 1.00 92.75 76 MET A N 1
ATOM 632 C CA . MET A 1 76 ? 57.575 6.496 -72.537 1.00 92.75 76 MET A CA 1
ATOM 633 C C . MET A 1 76 ? 56.123 6.005 -72.609 1.00 92.75 76 MET A C 1
ATOM 635 O O . MET A 1 76 ? 55.459 5.917 -71.580 1.00 92.75 76 MET A O 1
ATOM 639 N N . GLU A 1 77 ? 55.608 5.663 -73.794 1.00 93.38 77 GLU A N 1
ATOM 640 C CA . GLU A 1 77 ? 54.252 5.113 -73.958 1.00 93.38 77 GLU A CA 1
ATOM 641 C C . GLU A 1 77 ? 54.074 3.778 -73.215 1.00 93.38 77 GLU A C 1
ATOM 643 O O . GLU A 1 77 ? 53.044 3.575 -72.563 1.00 93.38 77 GLU A O 1
ATOM 648 N N . ILE A 1 78 ? 55.076 2.893 -73.253 1.00 94.38 78 ILE A N 1
ATOM 649 C CA . ILE A 1 78 ? 55.078 1.639 -72.485 1.00 94.38 78 ILE A CA 1
ATOM 650 C C . ILE A 1 78 ? 55.068 1.945 -70.984 1.00 94.38 78 ILE A C 1
ATOM 652 O O . ILE A 1 78 ? 54.196 1.450 -70.272 1.00 94.38 78 ILE A O 1
ATOM 656 N N . GLU A 1 79 ? 55.962 2.818 -70.510 1.00 93.81 79 GLU A N 1
ATOM 657 C CA . GLU A 1 79 ? 56.047 3.185 -69.092 1.00 93.81 79 GLU A CA 1
ATOM 658 C C . GLU A 1 79 ? 54.738 3.814 -68.582 1.00 93.81 79 GLU A C 1
ATOM 660 O O . GLU A 1 79 ? 54.258 3.480 -67.495 1.00 93.81 79 GLU A O 1
ATOM 665 N N . TYR A 1 80 ? 54.110 4.696 -69.367 1.00 95.06 80 TYR A N 1
ATOM 666 C CA . TYR A 1 80 ? 52.804 5.261 -69.024 1.00 95.06 80 TYR A CA 1
ATOM 667 C C . TYR A 1 80 ? 51.713 4.195 -68.985 1.00 95.06 80 TYR A C 1
ATOM 669 O O . TYR A 1 80 ? 50.877 4.217 -68.081 1.00 95.06 80 TYR A O 1
ATOM 677 N N . THR A 1 81 ? 51.724 3.249 -69.922 1.00 94.75 81 THR A N 1
ATOM 678 C CA . THR A 1 81 ? 50.747 2.154 -69.951 1.00 94.75 81 THR A CA 1
ATOM 679 C C . THR A 1 81 ? 50.893 1.255 -68.723 1.00 94.75 81 THR A C 1
ATOM 681 O O . THR A 1 81 ? 49.893 0.930 -68.082 1.00 94.75 81 THR A O 1
ATOM 684 N N . GLU A 1 82 ? 52.124 0.922 -68.329 1.00 94.94 82 GLU A N 1
ATOM 685 C CA . GLU A 1 82 ? 52.410 0.160 -67.109 1.00 94.94 82 GLU A CA 1
ATOM 686 C C . GLU A 1 82 ? 52.003 0.918 -65.840 1.00 94.94 82 GLU A C 1
ATOM 688 O O . GLU A 1 82 ? 51.390 0.337 -64.942 1.00 94.94 82 GLU A O 1
ATOM 693 N N . LYS A 1 83 ? 52.280 2.227 -65.762 1.00 95.69 83 LYS A N 1
ATOM 694 C CA . LYS A 1 83 ? 51.842 3.077 -64.642 1.00 95.69 83 LYS A CA 1
ATOM 695 C C . LYS A 1 83 ? 50.319 3.133 -64.537 1.00 95.69 83 LYS A C 1
ATOM 697 O O . LYS A 1 83 ? 49.782 2.984 -63.443 1.00 95.69 83 LYS A O 1
ATOM 702 N N . ILE A 1 84 ? 49.616 3.296 -65.658 1.00 95.38 84 ILE A N 1
ATOM 703 C CA . ILE A 1 84 ? 48.147 3.277 -65.693 1.00 95.38 84 ILE A CA 1
ATOM 704 C C . ILE A 1 84 ? 47.615 1.909 -65.247 1.00 95.38 84 ILE A C 1
ATOM 706 O O . ILE A 1 84 ? 46.631 1.857 -64.510 1.00 95.38 84 ILE A O 1
ATOM 710 N N . ALA A 1 85 ? 48.247 0.810 -65.667 1.00 95.75 85 ALA A N 1
ATOM 711 C CA . ALA A 1 85 ? 47.856 -0.534 -65.251 1.00 95.75 85 ALA A CA 1
ATOM 712 C C . ALA A 1 85 ? 48.020 -0.735 -63.735 1.00 95.75 85 ALA A C 1
ATOM 714 O O . ALA A 1 85 ? 47.073 -1.175 -63.087 1.00 95.75 85 ALA A O 1
ATOM 715 N N . LYS A 1 86 ? 49.158 -0.321 -63.158 1.00 96.50 86 LYS A N 1
ATOM 716 C CA . LYS A 1 86 ? 49.397 -0.375 -61.704 1.00 96.50 86 LYS A CA 1
ATOM 717 C C . LYS A 1 86 ? 48.386 0.454 -60.917 1.00 96.50 86 LYS A C 1
ATOM 719 O O . LYS A 1 86 ? 47.793 -0.055 -59.975 1.00 96.50 86 LYS A O 1
ATOM 724 N N . ILE A 1 87 ? 48.115 1.689 -61.348 1.00 95.81 87 ILE A N 1
ATOM 725 C CA . ILE A 1 87 ? 47.114 2.552 -60.700 1.00 95.81 87 ILE A CA 1
ATOM 726 C C . ILE A 1 87 ? 45.725 1.897 -60.725 1.00 95.81 87 ILE A C 1
ATOM 728 O O . ILE A 1 87 ? 44.990 1.968 -59.744 1.00 95.81 87 ILE A O 1
ATOM 732 N N . LYS A 1 88 ? 45.347 1.242 -61.832 1.00 96.12 88 LYS A N 1
ATOM 733 C CA . LYS A 1 88 ? 44.065 0.524 -61.920 1.00 96.12 88 LYS A CA 1
ATOM 734 C C . LYS A 1 88 ? 43.996 -0.663 -60.962 1.00 96.12 88 LYS A C 1
ATOM 736 O O . LYS A 1 88 ? 42.950 -0.869 -60.352 1.00 96.12 88 LYS A O 1
ATOM 741 N N . GLU A 1 89 ? 45.077 -1.426 -60.838 1.00 96.12 89 GLU A N 1
ATOM 742 C CA . GLU A 1 89 ? 45.156 -2.561 -59.916 1.00 96.12 89 GLU A CA 1
ATOM 743 C C . GLU A 1 89 ? 45.074 -2.099 -58.454 1.00 96.12 89 GLU A C 1
ATOM 745 O O . GLU A 1 89 ? 44.240 -2.599 -57.699 1.00 96.12 89 GLU A O 1
ATOM 750 N N . GLU A 1 90 ? 45.855 -1.084 -58.074 1.00 95.12 90 GLU A N 1
ATOM 751 C CA . GLU A 1 90 ? 45.820 -0.483 -56.735 1.00 95.12 90 GLU A CA 1
ATOM 752 C C . GLU A 1 90 ? 44.422 0.050 -56.393 1.00 95.12 90 GLU A C 1
ATOM 754 O O . GLU A 1 90 ? 43.892 -0.243 -55.320 1.00 95.12 90 GLU A O 1
ATOM 759 N N . LEU A 1 91 ? 43.775 0.752 -57.331 1.00 96.19 91 LEU A N 1
ATOM 760 C CA . LEU A 1 91 ? 42.411 1.250 -57.155 1.00 96.19 91 LEU A CA 1
ATOM 761 C C . LEU A 1 91 ? 41.397 0.107 -56.992 1.00 96.19 91 LEU A C 1
ATOM 763 O O . LEU A 1 91 ? 40.471 0.208 -56.190 1.00 96.19 91 LEU A O 1
ATOM 767 N N . GLN A 1 92 ? 41.555 -0.995 -57.731 1.00 96.25 92 GLN A N 1
ATOM 768 C CA . GLN A 1 92 ? 40.687 -2.165 -57.598 1.00 96.25 92 GLN A CA 1
ATOM 769 C C . GLN A 1 92 ? 40.845 -2.831 -56.225 1.00 96.25 92 GLN A C 1
ATOM 771 O O . GLN A 1 92 ? 39.841 -3.175 -55.596 1.00 96.25 92 GLN A O 1
ATOM 776 N N . VAL A 1 93 ? 42.081 -2.986 -55.742 1.00 96.19 93 VAL A N 1
ATOM 777 C CA . VAL A 1 93 ? 42.363 -3.531 -54.406 1.00 96.19 93 VAL A CA 1
ATOM 778 C C . VAL A 1 93 ? 41.788 -2.621 -53.322 1.00 96.19 93 VAL A C 1
ATOM 780 O O . VAL A 1 93 ? 41.117 -3.115 -52.414 1.00 96.19 93 VAL A O 1
ATOM 783 N N . GLN A 1 94 ? 41.975 -1.304 -53.442 1.00 95.81 94 GLN A N 1
ATOM 784 C CA . GLN A 1 94 ? 41.423 -0.333 -52.500 1.00 95.81 94 GLN A CA 1
ATOM 785 C C . GLN A 1 94 ? 39.890 -0.398 -52.459 1.00 95.81 94 GLN A C 1
ATOM 787 O O . GLN A 1 94 ? 39.317 -0.550 -51.382 1.00 95.81 94 GLN A O 1
ATOM 792 N N . ASN A 1 95 ? 39.223 -0.385 -53.617 1.00 96.06 95 ASN A N 1
ATOM 793 C CA . ASN A 1 95 ? 37.763 -0.486 -53.695 1.00 96.06 95 ASN A CA 1
ATOM 794 C C . ASN A 1 95 ? 37.236 -1.781 -53.057 1.00 96.06 95 ASN A C 1
ATOM 796 O O . ASN A 1 95 ? 36.219 -1.769 -52.363 1.00 96.06 95 ASN A O 1
ATOM 800 N N . MET A 1 96 ? 37.926 -2.909 -53.262 1.00 96.81 96 MET A N 1
ATOM 801 C CA . MET A 1 96 ? 37.556 -4.178 -52.632 1.00 96.81 96 MET A CA 1
ATOM 802 C C . MET A 1 96 ? 37.756 -4.153 -51.115 1.00 96.81 96 MET A C 1
ATOM 804 O O . MET A 1 96 ? 36.901 -4.654 -50.383 1.00 96.81 96 MET A O 1
ATOM 808 N N . ALA A 1 97 ? 38.848 -3.560 -50.630 1.00 95.25 97 ALA A N 1
ATOM 809 C CA . ALA A 1 97 ? 39.101 -3.411 -49.200 1.00 95.25 97 ALA A CA 1
ATOM 810 C C . ALA A 1 97 ? 38.040 -2.522 -48.527 1.00 95.25 97 ALA A C 1
ATOM 812 O O . ALA A 1 97 ? 37.488 -2.903 -47.493 1.00 95.25 97 ALA A O 1
ATOM 813 N N . GLU A 1 98 ? 37.692 -1.389 -49.143 1.00 94.62 98 GLU A N 1
ATOM 814 C CA . GLU A 1 98 ? 36.643 -0.480 -48.665 1.00 94.62 98 GLU A CA 1
ATOM 815 C C . GLU A 1 98 ? 35.267 -1.158 -48.647 1.00 94.62 98 GLU A C 1
ATOM 817 O O . GLU A 1 98 ? 34.534 -1.054 -47.659 1.00 94.62 98 GLU A O 1
ATOM 822 N N . LEU A 1 99 ? 34.929 -1.923 -49.691 1.00 96.31 99 LEU A N 1
ATOM 823 C CA . LEU A 1 99 ? 33.682 -2.684 -49.748 1.00 96.31 99 LEU A CA 1
ATOM 824 C C . LEU A 1 99 ? 33.616 -3.757 -48.651 1.00 96.31 99 LEU A C 1
ATOM 826 O O . LEU A 1 99 ? 32.582 -3.911 -47.998 1.00 96.31 99 LEU A O 1
ATOM 830 N N . CYS A 1 100 ? 34.708 -4.488 -48.418 1.00 96.19 100 CYS A N 1
ATOM 831 C CA . CYS A 1 100 ? 34.801 -5.478 -47.344 1.00 96.19 100 CYS A CA 1
ATOM 832 C C . CYS A 1 100 ? 34.642 -4.832 -45.961 1.00 96.19 100 CYS A C 1
ATOM 834 O O . CYS A 1 100 ? 33.829 -5.306 -45.165 1.00 96.19 100 CYS A O 1
ATOM 836 N N . ALA A 1 101 ? 35.345 -3.727 -45.698 1.00 94.94 101 ALA A N 1
ATOM 837 C CA . ALA A 1 101 ? 35.252 -2.995 -44.436 1.00 94.94 101 ALA A CA 1
ATOM 838 C C . ALA A 1 101 ? 33.840 -2.430 -44.200 1.00 94.94 101 ALA A C 1
ATOM 840 O O . ALA A 1 101 ? 33.281 -2.572 -43.110 1.00 94.94 101 ALA A O 1
ATOM 841 N N . SER A 1 102 ? 33.226 -1.850 -45.237 1.00 95.88 102 SER A N 1
ATOM 842 C CA . SER A 1 102 ? 31.852 -1.340 -45.194 1.00 95.88 102 SER A CA 1
ATOM 843 C C . SER A 1 102 ? 30.842 -2.455 -44.900 1.00 95.88 102 SER A C 1
ATOM 845 O O . SER A 1 102 ? 29.990 -2.319 -44.018 1.00 95.88 102 SER A O 1
ATOM 847 N N . ASN A 1 103 ? 30.982 -3.610 -45.558 1.00 95.50 103 ASN A N 1
ATOM 848 C CA . ASN A 1 103 ? 30.133 -4.775 -45.310 1.00 95.50 103 ASN A CA 1
ATOM 849 C C . ASN A 1 103 ? 30.300 -5.337 -43.891 1.00 95.50 103 ASN A C 1
ATOM 851 O O . ASN A 1 103 ? 29.309 -5.734 -43.273 1.00 95.50 103 ASN A O 1
ATOM 855 N N . GLU A 1 104 ? 31.523 -5.377 -43.359 1.00 95.94 104 GLU A N 1
ATOM 856 C CA . GLU A 1 104 ? 31.779 -5.826 -41.988 1.00 95.94 104 GLU A CA 1
ATOM 857 C C . GLU A 1 104 ? 31.154 -4.875 -40.959 1.00 95.94 104 GLU A C 1
ATOM 859 O O . GLU A 1 104 ? 30.449 -5.332 -40.055 1.00 95.94 104 GLU A O 1
ATOM 864 N N . MET A 1 105 ? 31.327 -3.559 -41.127 1.00 95.81 105 MET A N 1
ATOM 865 C CA . MET A 1 105 ? 30.658 -2.563 -40.281 1.00 95.81 105 MET A CA 1
ATOM 866 C C . MET A 1 105 ? 29.134 -2.689 -40.364 1.00 95.81 105 MET A C 1
ATOM 868 O O . MET A 1 105 ? 28.458 -2.709 -39.336 1.00 95.81 105 MET A O 1
ATOM 872 N N . GLY A 1 106 ? 28.585 -2.873 -41.568 1.00 94.88 106 GLY A N 1
ATOM 873 C CA . GLY A 1 106 ? 27.156 -3.100 -41.767 1.00 94.88 106 GLY A CA 1
ATOM 874 C C . GLY A 1 106 ? 26.634 -4.347 -41.043 1.00 94.88 106 GLY A C 1
ATOM 875 O O . GLY A 1 106 ? 25.516 -4.332 -40.527 1.00 94.88 106 GLY A O 1
ATOM 876 N N . ARG A 1 107 ? 27.429 -5.424 -40.959 1.00 96.19 107 ARG A N 1
ATOM 877 C CA . ARG A 1 107 ? 27.078 -6.621 -40.171 1.00 96.19 107 ARG A CA 1
ATOM 878 C C . ARG A 1 107 ? 27.075 -6.330 -38.673 1.00 96.19 107 ARG A C 1
ATOM 880 O O . ARG A 1 107 ? 26.087 -6.666 -38.023 1.00 96.19 107 ARG A O 1
ATOM 887 N N . LYS A 1 108 ? 28.116 -5.670 -38.153 1.00 96.75 108 LYS A N 1
ATOM 888 C CA . LYS A 1 108 ? 28.215 -5.303 -36.728 1.00 96.75 108 LYS A CA 1
ATOM 889 C C . LYS A 1 108 ? 27.039 -4.428 -36.296 1.00 96.75 108 LYS A C 1
ATOM 891 O O . LYS A 1 108 ? 26.358 -4.761 -35.333 1.00 96.75 108 LYS A O 1
ATOM 896 N N . PHE A 1 109 ? 26.710 -3.392 -37.069 1.00 95.81 109 PHE A N 1
ATOM 897 C CA . PHE A 1 109 ? 25.558 -2.541 -36.763 1.00 95.81 109 PHE A CA 1
ATOM 898 C C . PHE A 1 109 ? 24.226 -3.294 -36.825 1.00 95.81 109 PHE A C 1
ATOM 900 O O . PHE A 1 109 ? 23.374 -3.092 -35.966 1.00 95.81 109 PHE A O 1
ATOM 907 N N . LYS A 1 110 ? 24.034 -4.207 -37.787 1.00 96.94 110 LYS A N 1
ATOM 908 C CA . LYS A 1 110 ? 22.824 -5.049 -37.829 1.00 96.94 110 LYS A CA 1
ATOM 909 C C . LYS A 1 110 ? 22.691 -5.939 -36.594 1.00 96.94 110 LYS A C 1
ATOM 911 O O . LYS A 1 110 ? 21.577 -6.147 -36.120 1.00 96.94 110 LYS A O 1
ATOM 916 N N . GLU A 1 111 ? 23.792 -6.485 -36.092 1.00 96.88 111 GLU A N 1
ATOM 917 C CA . GLU A 1 111 ? 23.794 -7.303 -34.878 1.00 96.88 111 GLU A CA 1
ATOM 918 C C . GLU A 1 111 ? 23.520 -6.463 -33.625 1.00 96.88 111 GLU A C 1
ATOM 920 O O . GLU A 1 111 ? 22.692 -6.844 -32.797 1.00 96.88 111 GLU A O 1
ATOM 925 N N . GLU A 1 112 ? 24.127 -5.280 -33.517 1.00 96.56 112 GLU A N 1
ATOM 926 C CA . GLU A 1 112 ? 23.843 -4.336 -32.434 1.00 96.56 112 GLU A CA 1
ATOM 927 C C . GLU A 1 112 ? 22.379 -3.891 -32.418 1.00 96.56 112 GLU A C 1
ATOM 929 O O . GLU A 1 112 ? 21.769 -3.884 -31.348 1.00 96.56 112 GLU A O 1
ATOM 934 N N . ILE A 1 113 ? 21.796 -3.583 -33.583 1.00 96.94 113 ILE A N 1
ATOM 935 C CA . ILE A 1 113 ? 20.372 -3.237 -33.713 1.00 96.94 113 ILE A CA 1
ATOM 936 C C . ILE A 1 113 ? 19.505 -4.390 -33.205 1.00 96.94 113 ILE A C 1
ATOM 938 O O . ILE A 1 113 ? 18.697 -4.182 -32.305 1.00 96.94 113 ILE A O 1
ATOM 942 N N . LYS A 1 114 ? 19.741 -5.624 -33.672 1.00 97.38 114 LYS A N 1
ATOM 943 C CA . LYS A 1 114 ? 18.999 -6.806 -33.195 1.00 97.38 114 LYS A CA 1
ATOM 944 C C . LYS A 1 114 ? 19.102 -6.984 -31.680 1.00 97.38 114 LYS A C 1
ATOM 946 O O . LYS A 1 114 ? 18.103 -7.248 -31.015 1.00 97.38 114 LYS A O 1
ATOM 951 N N . ASN A 1 115 ? 20.297 -6.815 -31.119 1.00 97.00 115 ASN A N 1
ATOM 952 C CA . ASN A 1 115 ? 20.515 -6.925 -29.678 1.00 97.00 115 ASN A CA 1
ATOM 953 C C . ASN A 1 115 ? 19.789 -5.820 -28.896 1.00 97.00 115 ASN A C 1
ATOM 955 O O . ASN A 1 115 ? 19.299 -6.061 -27.790 1.00 97.00 115 ASN A O 1
ATOM 959 N N . LYS A 1 116 ? 19.720 -4.603 -29.444 1.00 96.88 116 LYS A N 1
ATOM 960 C CA . LYS A 1 116 ? 18.966 -3.491 -28.854 1.00 96.88 116 LYS A CA 1
ATOM 961 C C . LYS A 1 116 ? 17.461 -3.728 -28.940 1.00 96.88 116 LYS A C 1
ATOM 963 O O . LYS A 1 116 ? 16.800 -3.520 -27.928 1.00 96.88 116 LYS A O 1
ATOM 968 N N . ASP A 1 117 ? 16.950 -4.239 -30.055 1.00 97.31 117 ASP A N 1
ATOM 969 C CA . ASP A 1 117 ? 15.532 -4.579 -30.223 1.00 97.31 117 ASP A CA 1
ATOM 970 C C . ASP A 1 117 ? 15.083 -5.639 -29.208 1.00 97.31 117 ASP A C 1
ATOM 972 O O . ASP A 1 117 ? 14.058 -5.476 -28.548 1.00 97.31 117 ASP A O 1
ATOM 976 N N . ILE A 1 118 ? 15.894 -6.683 -28.986 1.00 96.62 118 ILE A N 1
ATOM 977 C CA . ILE A 1 118 ? 15.624 -7.693 -27.948 1.00 96.62 118 ILE A CA 1
ATOM 978 C C . ILE A 1 118 ? 15.546 -7.042 -26.561 1.00 96.62 118 ILE A C 1
ATOM 980 O O . ILE A 1 118 ? 14.618 -7.315 -25.800 1.00 96.62 118 ILE A O 1
ATOM 984 N N . LYS A 1 119 ? 16.493 -6.157 -26.222 1.00 96.50 119 LYS A N 1
ATOM 985 C CA . LYS A 1 119 ? 16.479 -5.447 -24.932 1.00 96.50 119 LYS A CA 1
ATOM 986 C C . LYS A 1 119 ? 15.257 -4.544 -24.788 1.00 96.50 119 LYS A C 1
ATOM 988 O O . LYS A 1 119 ? 14.677 -4.502 -23.709 1.00 96.50 119 LYS A O 1
ATOM 993 N N . ILE A 1 120 ? 14.866 -3.842 -25.851 1.00 97.00 120 ILE A N 1
ATOM 994 C CA . ILE A 1 120 ? 13.661 -3.005 -25.868 1.00 97.00 120 ILE A CA 1
ATOM 995 C C . ILE A 1 120 ? 12.428 -3.860 -25.572 1.00 97.00 120 ILE A C 1
ATOM 997 O O . ILE A 1 120 ? 11.668 -3.503 -24.677 1.00 97.00 120 ILE A O 1
ATOM 1001 N N . ASN A 1 121 ? 12.278 -5.009 -26.234 1.00 96.62 121 ASN A N 1
ATOM 1002 C CA . ASN A 1 121 ? 11.145 -5.908 -26.009 1.00 96.62 121 ASN A CA 1
ATOM 1003 C C . ASN A 1 121 ? 11.094 -6.420 -24.560 1.00 96.62 121 ASN A C 1
ATOM 1005 O O . ASN A 1 121 ? 10.040 -6.374 -23.932 1.00 96.62 121 ASN A O 1
ATOM 1009 N N . ILE A 1 122 ? 12.240 -6.818 -23.991 1.00 97.31 122 ILE A N 1
ATOM 1010 C CA . ILE A 1 122 ? 12.329 -7.241 -22.582 1.00 97.31 122 ILE A CA 1
ATOM 1011 C C . ILE A 1 122 ? 11.919 -6.101 -21.638 1.00 97.31 122 ILE A C 1
ATOM 1013 O O . ILE A 1 122 ? 11.189 -6.315 -20.671 1.00 97.31 122 ILE A O 1
ATOM 1017 N N . TYR A 1 123 ? 12.383 -4.873 -21.885 1.00 97.19 123 TYR A N 1
ATOM 1018 C CA . TYR A 1 123 ? 11.993 -3.732 -21.055 1.00 97.19 123 TYR A CA 1
ATOM 1019 C C . TYR A 1 123 ? 10.509 -3.386 -21.197 1.00 97.19 123 TYR A C 1
ATOM 1021 O O . TYR A 1 123 ? 9.884 -3.053 -20.194 1.00 97.19 123 TYR A O 1
ATOM 1029 N N . GLN A 1 124 ? 9.933 -3.500 -22.394 1.00 96.75 124 GLN A N 1
ATOM 1030 C CA . GLN A 1 124 ? 8.499 -3.302 -22.616 1.00 96.75 124 GLN A CA 1
ATOM 1031 C C . GLN A 1 124 ? 7.660 -4.331 -21.851 1.00 96.75 124 GLN A C 1
ATOM 1033 O O . GLN A 1 124 ? 6.707 -3.951 -21.176 1.00 96.75 124 GLN A O 1
ATOM 1038 N N . GLU A 1 125 ? 8.044 -5.608 -21.888 1.00 96.94 125 GLU A N 1
ATOM 1039 C CA . GLU A 1 125 ? 7.377 -6.667 -21.124 1.00 96.94 125 GLU A CA 1
ATOM 1040 C C . GLU A 1 125 ? 7.449 -6.401 -19.613 1.00 96.94 125 GLU A C 1
ATOM 1042 O O . GLU A 1 125 ? 6.434 -6.441 -18.919 1.00 96.94 125 GLU A O 1
ATOM 1047 N N . ASN A 1 126 ? 8.624 -6.015 -19.105 1.00 96.69 126 ASN A N 1
ATOM 1048 C CA . ASN A 1 126 ? 8.790 -5.653 -17.696 1.00 96.69 126 ASN A CA 1
ATOM 1049 C C . ASN A 1 126 ? 7.938 -4.442 -17.287 1.00 96.69 126 ASN A C 1
ATOM 1051 O O . ASN A 1 126 ? 7.375 -4.438 -16.194 1.00 96.69 126 ASN A O 1
ATOM 1055 N N . ILE A 1 127 ? 7.832 -3.421 -18.143 1.00 96.75 127 ILE A N 1
ATOM 1056 C CA . ILE A 1 127 ? 6.975 -2.253 -17.896 1.00 96.75 127 ILE A CA 1
ATOM 1057 C C . ILE A 1 127 ? 5.505 -2.674 -17.824 1.00 96.75 127 ILE A C 1
ATOM 1059 O O . ILE A 1 127 ? 4.801 -2.242 -16.914 1.00 96.75 127 ILE A O 1
ATOM 1063 N N . ASN A 1 128 ? 5.050 -3.538 -18.733 1.00 96.62 128 ASN A N 1
ATOM 1064 C CA . ASN A 1 128 ? 3.673 -4.033 -18.725 1.00 96.62 128 ASN A CA 1
ATOM 1065 C C . ASN A 1 128 ? 3.368 -4.815 -17.440 1.00 96.62 128 ASN A C 1
ATOM 1067 O O . ASN A 1 128 ? 2.401 -4.490 -16.756 1.00 96.62 128 ASN A O 1
ATOM 1071 N N . ASN A 1 129 ? 4.249 -5.738 -17.043 1.00 97.38 129 ASN A N 1
ATOM 1072 C CA . ASN A 1 129 ? 4.106 -6.501 -15.798 1.00 97.38 129 ASN A CA 1
ATOM 1073 C C . ASN A 1 129 ? 4.068 -5.592 -14.556 1.00 97.38 129 ASN A C 1
ATOM 1075 O O . ASN A 1 129 ? 3.302 -5.821 -13.619 1.00 97.38 129 ASN A O 1
ATOM 1079 N N . LEU A 1 130 ? 4.897 -4.542 -14.524 1.00 97.06 130 LEU A N 1
ATOM 1080 C CA . LEU A 1 130 ? 4.880 -3.565 -13.433 1.00 97.06 130 LEU A CA 1
ATOM 1081 C C . LEU A 1 130 ? 3.583 -2.749 -13.416 1.00 97.06 130 LEU A C 1
ATOM 1083 O O . LEU A 1 130 ? 3.049 -2.505 -12.337 1.00 97.06 130 LEU A O 1
ATOM 1087 N N . ASN A 1 131 ? 3.061 -2.358 -14.580 1.00 97.06 131 ASN A N 1
ATOM 1088 C CA . ASN A 1 131 ? 1.798 -1.628 -14.683 1.00 97.06 131 ASN A CA 1
ATOM 1089 C C . ASN A 1 131 ? 0.607 -2.467 -14.204 1.00 97.06 131 ASN A C 1
ATOM 1091 O O . ASN A 1 131 ? -0.225 -1.952 -13.460 1.00 97.06 131 ASN A O 1
ATOM 1095 N N . GLU A 1 132 ? 0.544 -3.749 -14.568 1.00 96.94 132 GLU A N 1
ATOM 1096 C CA . GLU A 1 132 ? -0.488 -4.673 -14.072 1.00 96.94 132 GLU A CA 1
ATOM 1097 C C . GLU A 1 132 ? -0.448 -4.764 -12.542 1.00 96.94 132 GLU A C 1
ATOM 1099 O O . GLU A 1 132 ? -1.459 -4.572 -11.866 1.00 96.94 132 GLU A O 1
ATOM 1104 N N . ARG A 1 133 ? 0.750 -4.930 -11.973 1.00 96.69 133 ARG A N 1
ATOM 1105 C CA . ARG A 1 133 ? 0.933 -4.992 -10.520 1.00 96.69 133 ARG A CA 1
ATOM 1106 C C . ARG A 1 133 ? 0.582 -3.680 -9.811 1.00 96.69 133 ARG A C 1
ATOM 1108 O O . ARG A 1 133 ? 0.091 -3.710 -8.684 1.00 96.69 133 ARG A O 1
ATOM 1115 N N . ILE A 1 134 ? 0.826 -2.529 -10.440 1.00 96.62 134 ILE A N 1
ATOM 1116 C CA . ILE A 1 134 ? 0.384 -1.225 -9.920 1.00 96.62 134 ILE A CA 1
ATOM 1117 C C . ILE A 1 134 ? -1.147 -1.171 -9.869 1.00 96.62 134 ILE A C 1
ATOM 1119 O O . ILE A 1 134 ? -1.690 -0.818 -8.825 1.00 96.62 134 ILE A O 1
ATOM 1123 N N . GLN A 1 135 ? -1.840 -1.578 -10.935 1.00 96.62 135 GLN A N 1
ATOM 1124 C CA . GLN A 1 135 ? -3.308 -1.584 -10.975 1.00 96.62 135 GLN A CA 1
ATOM 1125 C C . GLN A 1 135 ? -3.914 -2.505 -9.907 1.00 96.62 135 GLN A C 1
ATOM 1127 O O . GLN A 1 135 ? -4.867 -2.124 -9.227 1.00 96.62 135 GLN A O 1
ATOM 1132 N N . GLU A 1 136 ? -3.343 -3.696 -9.706 1.00 97.19 136 GLU A N 1
ATOM 1133 C CA . GLU A 1 136 ? -3.760 -4.605 -8.632 1.00 97.19 136 GLU A CA 1
ATOM 1134 C C . GLU A 1 136 ? -3.637 -3.944 -7.252 1.00 97.19 136 GLU A C 1
ATOM 1136 O O . GLU A 1 136 ? -4.569 -3.986 -6.443 1.00 97.19 136 GLU A O 1
ATOM 1141 N N . LEU A 1 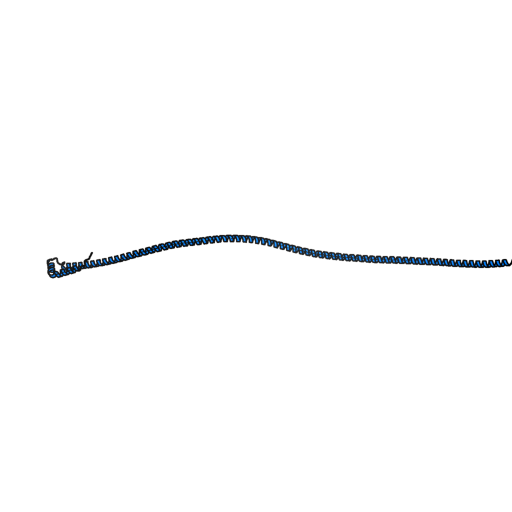137 ? -2.504 -3.286 -6.990 1.00 96.38 137 LEU A N 1
ATOM 1142 C CA . LEU A 1 137 ? -2.262 -2.582 -5.732 1.00 96.38 137 LEU A CA 1
ATOM 1143 C C . LEU A 1 137 ? -3.203 -1.388 -5.538 1.00 96.38 137 LEU A C 1
ATOM 1145 O O . LEU A 1 137 ? -3.674 -1.168 -4.423 1.00 96.38 137 LEU A O 1
ATOM 1149 N N . GLU A 1 138 ? -3.521 -0.638 -6.593 1.00 96.81 138 GLU A N 1
ATOM 1150 C CA . GLU A 1 138 ? -4.492 0.460 -6.531 1.00 96.81 138 GLU A CA 1
ATOM 1151 C C . GLU A 1 138 ? -5.885 -0.036 -6.122 1.00 96.81 138 GLU A C 1
ATOM 1153 O O . GLU A 1 138 ? -6.527 0.570 -5.258 1.00 96.81 138 GLU A O 1
ATOM 1158 N N . VAL A 1 139 ? -6.329 -1.174 -6.670 1.00 97.69 139 VAL A N 1
ATOM 1159 C CA . VAL A 1 139 ? -7.604 -1.801 -6.289 1.00 97.69 139 VAL A CA 1
ATOM 1160 C C . VAL A 1 139 ? -7.581 -2.251 -4.826 1.00 97.69 139 VAL A C 1
ATOM 1162 O O . VAL A 1 139 ? -8.554 -2.021 -4.101 1.00 97.69 139 VAL A O 1
ATOM 1165 N N . ILE A 1 140 ? -6.482 -2.861 -4.367 1.00 95.88 140 ILE A N 1
ATOM 1166 C CA . ILE A 1 140 ? -6.322 -3.271 -2.962 1.00 95.88 140 ILE A CA 1
ATOM 1167 C C . ILE A 1 140 ? -6.412 -2.051 -2.037 1.00 95.88 140 ILE A C 1
ATOM 1169 O O . ILE A 1 140 ? -7.212 -2.057 -1.102 1.00 95.88 140 ILE A O 1
ATOM 1173 N N . ILE A 1 141 ? -5.667 -0.982 -2.330 1.00 96.25 141 ILE A N 1
ATOM 1174 C CA . ILE A 1 141 ? -5.667 0.255 -1.534 1.00 96.25 141 ILE A CA 1
ATOM 1175 C C . ILE A 1 141 ? -7.071 0.868 -1.462 1.00 96.25 141 ILE A C 1
ATOM 1177 O O . ILE A 1 141 ? -7.496 1.332 -0.402 1.00 96.25 141 ILE A O 1
ATOM 1181 N N . GLU A 1 142 ? -7.807 0.888 -2.573 1.00 96.94 142 GLU A N 1
ATOM 1182 C CA . GLU A 1 142 ? -9.168 1.426 -2.603 1.00 96.94 142 GLU A CA 1
ATOM 1183 C C . GLU A 1 142 ? -10.135 0.589 -1.750 1.00 96.94 142 GLU A C 1
ATOM 1185 O O . GLU A 1 142 ? -10.966 1.137 -1.018 1.00 96.94 142 GLU A O 1
ATOM 1190 N N . ASN A 1 143 ? -10.002 -0.738 -1.778 1.00 95.94 143 ASN A N 1
ATOM 1191 C CA . ASN A 1 143 ? -10.788 -1.628 -0.924 1.00 95.94 143 ASN A CA 1
ATOM 1192 C C . ASN A 1 143 ? -10.458 -1.434 0.563 1.00 95.94 143 ASN A C 1
ATOM 1194 O O . ASN A 1 143 ? -11.373 -1.280 1.376 1.00 95.94 143 ASN A O 1
ATOM 1198 N N . GLU A 1 144 ? -9.177 -1.337 0.923 1.00 96.06 144 GLU A N 1
ATOM 1199 C CA . GLU A 1 144 ? -8.754 -1.080 2.305 1.00 96.06 144 GLU A CA 1
ATOM 1200 C C . GLU A 1 144 ? -9.254 0.274 2.828 1.00 96.06 144 GLU A C 1
ATOM 1202 O O . GLU A 1 144 ? -9.692 0.380 3.977 1.00 96.06 144 GLU A O 1
ATOM 1207 N N . LYS A 1 145 ? -9.260 1.321 1.990 1.00 95.38 145 LYS A N 1
ATOM 1208 C CA . LYS A 1 145 ? -9.849 2.624 2.344 1.00 95.38 145 LYS A CA 1
ATOM 1209 C C . LYS A 1 145 ? -11.343 2.508 2.640 1.00 95.38 145 LYS A C 1
ATOM 1211 O O . LYS A 1 145 ? -11.808 3.069 3.636 1.00 95.38 145 LYS A O 1
ATOM 1216 N N . LYS A 1 146 ? -12.090 1.772 1.811 1.00 95.62 146 LYS A N 1
ATOM 1217 C CA . LYS A 1 146 ? -13.525 1.526 2.031 1.00 95.62 146 LYS A CA 1
ATOM 1218 C C . LYS A 1 146 ? -13.765 0.778 3.338 1.00 95.62 146 LYS A C 1
ATOM 1220 O O . LYS A 1 146 ? -14.665 1.150 4.091 1.00 95.62 146 LYS A O 1
ATOM 1225 N N . ASP A 1 147 ? -12.963 -0.237 3.639 1.00 94.50 147 ASP A N 1
ATOM 1226 C CA . ASP A 1 147 ? -13.110 -1.012 4.871 1.00 94.50 147 ASP A CA 1
ATOM 1227 C C . ASP A 1 147 ? -12.720 -0.210 6.117 1.00 94.50 147 ASP A C 1
ATOM 1229 O O . ASP A 1 147 ? -13.432 -0.255 7.124 1.00 94.50 147 ASP A O 1
ATOM 1233 N N . LYS A 1 148 ? -11.682 0.630 6.031 1.00 95.44 148 LYS A N 1
ATOM 1234 C CA . LYS A 1 148 ? -11.339 1.596 7.084 1.00 95.44 148 LYS A CA 1
ATOM 1235 C C . LYS A 1 148 ? -12.504 2.539 7.390 1.00 95.44 148 LYS A C 1
ATOM 1237 O O . LYS A 1 148 ? -12.802 2.778 8.561 1.00 95.44 148 LYS A O 1
ATOM 1242 N N . GLU A 1 149 ? -13.179 3.058 6.367 1.00 95.25 149 GLU A N 1
ATOM 1243 C CA . GLU A 1 149 ? -14.325 3.952 6.558 1.00 95.25 149 GLU A CA 1
ATOM 1244 C C . GLU A 1 149 ? -15.533 3.215 7.163 1.00 95.25 149 GLU A C 1
ATOM 1246 O O . GLU A 1 149 ? -16.183 3.729 8.078 1.00 95.25 149 GLU A O 1
ATOM 1251 N N . LYS A 1 150 ? -15.803 1.968 6.744 1.00 95.25 150 LYS A N 1
ATOM 1252 C CA . LYS A 1 150 ? -16.832 1.121 7.379 1.00 95.25 150 LYS A CA 1
ATOM 1253 C C . LYS A 1 150 ? -16.540 0.898 8.864 1.00 95.25 150 LYS A C 1
ATOM 1255 O O . LYS A 1 150 ? -17.437 1.081 9.687 1.00 95.25 150 LYS A O 1
ATOM 1260 N N . LEU A 1 151 ? -15.302 0.541 9.214 1.00 94.88 151 LEU A N 1
ATOM 1261 C CA . LEU A 1 151 ? -14.885 0.325 10.603 1.00 94.88 151 LEU A CA 1
ATOM 1262 C C . LEU A 1 151 ? -15.010 1.602 11.436 1.00 94.88 151 LEU A C 1
ATOM 1264 O O . LEU A 1 151 ? -15.524 1.563 12.553 1.00 94.88 151 LEU A O 1
ATOM 1268 N N . LYS A 1 152 ? -14.614 2.752 10.883 1.00 95.12 152 LYS A N 1
ATOM 1269 C CA . LYS A 1 152 ? -14.768 4.054 11.541 1.00 95.12 152 LYS A CA 1
ATOM 1270 C C . LYS A 1 152 ? -16.238 4.362 11.845 1.00 95.12 152 LYS A C 1
ATOM 1272 O O . LYS A 1 152 ? -16.562 4.748 12.967 1.00 95.12 152 LYS A O 1
ATOM 1277 N N . ASN A 1 153 ? -17.136 4.126 10.889 1.00 94.38 153 ASN A N 1
ATOM 1278 C CA . ASN A 1 153 ? -18.576 4.315 11.083 1.00 94.38 153 ASN A CA 1
ATOM 1279 C C . ASN A 1 153 ? -19.163 3.353 12.128 1.00 94.38 153 ASN A C 1
ATOM 1281 O O . ASN A 1 153 ? -19.981 3.758 12.958 1.00 94.38 153 ASN A O 1
ATOM 1285 N N . GLN A 1 154 ? -18.721 2.091 12.139 1.00 94.25 154 GLN A N 1
ATOM 1286 C CA . GLN A 1 154 ? -19.105 1.129 13.176 1.00 94.25 154 GLN A CA 1
ATOM 1287 C C . GLN A 1 154 ? -18.627 1.569 14.563 1.00 94.25 154 GLN A C 1
ATOM 1289 O O . GLN A 1 154 ? -19.409 1.519 15.512 1.00 94.25 154 GLN A O 1
ATOM 1294 N N . LEU A 1 155 ? -17.392 2.062 14.678 1.00 93.62 155 LEU A N 1
ATOM 1295 C CA . LEU A 1 155 ? -16.836 2.554 15.937 1.00 93.62 155 LEU A CA 1
ATOM 1296 C C . LEU A 1 155 ? -17.648 3.732 16.490 1.00 93.62 155 LEU A C 1
ATOM 1298 O O . LEU A 1 155 ? -17.990 3.738 17.671 1.00 93.62 155 LEU A O 1
ATOM 1302 N N . VAL A 1 156 ? -18.026 4.689 15.636 1.00 94.44 156 VAL A N 1
ATOM 1303 C CA . VAL A 1 156 ? -18.899 5.813 16.020 1.00 94.44 156 VAL A CA 1
ATOM 1304 C C . VAL A 1 156 ? -20.258 5.308 16.513 1.00 94.44 156 VAL A C 1
ATOM 1306 O O . VAL A 1 156 ? -20.743 5.747 17.559 1.00 94.44 156 VAL A O 1
ATOM 1309 N N . LYS A 1 157 ? -20.865 4.347 15.805 1.00 94.06 157 LYS A N 1
ATOM 1310 C CA . LYS A 1 157 ? -22.156 3.762 16.194 1.00 94.06 157 LYS A CA 1
ATOM 1311 C C . LYS A 1 157 ? -22.069 3.074 17.557 1.00 94.06 157 LYS A C 1
ATOM 1313 O O . LYS A 1 157 ? -22.878 3.383 18.432 1.00 94.06 157 LYS A O 1
ATOM 1318 N N . VAL A 1 158 ? -21.076 2.207 17.759 1.00 93.50 158 VAL A N 1
ATOM 1319 C CA . VAL A 1 158 ? -20.853 1.497 19.029 1.00 93.50 158 VAL A CA 1
ATOM 1320 C C . VAL A 1 158 ? -20.554 2.475 20.164 1.00 93.50 158 VAL A C 1
ATOM 1322 O O . VAL A 1 158 ? -21.134 2.342 21.241 1.00 93.50 158 VAL A O 1
ATOM 1325 N N . GLY A 1 159 ? -19.725 3.494 19.925 1.00 92.94 159 GLY A N 1
ATOM 1326 C CA . GLY A 1 159 ? -19.449 4.550 20.901 1.00 92.94 159 GLY A CA 1
ATOM 1327 C C . GLY A 1 159 ? -20.731 5.252 21.356 1.00 92.94 159 GLY A C 1
ATOM 1328 O O . GLY A 1 159 ? -21.006 5.321 22.553 1.00 92.94 159 GLY A O 1
ATOM 1329 N N . SER A 1 160 ? -21.579 5.669 20.409 1.00 92.88 160 SER A N 1
ATOM 1330 C CA . SER A 1 160 ? -22.853 6.334 20.721 1.00 92.88 160 SER A CA 1
ATOM 1331 C C . SER A 1 160 ? -23.848 5.438 21.472 1.00 92.88 160 SER A C 1
ATOM 1333 O O . SER A 1 160 ? -24.550 5.903 22.370 1.00 92.88 160 SER A O 1
ATOM 1335 N N . GLN A 1 161 ? -23.910 4.146 21.131 1.00 92.06 161 GLN A N 1
ATOM 1336 C CA . GLN A 1 161 ? -24.764 3.171 21.814 1.00 92.06 161 GLN A CA 1
ATOM 1337 C C . GLN A 1 161 ? -24.276 2.917 23.242 1.00 92.06 161 GLN A C 1
ATOM 1339 O O . GLN A 1 161 ? -25.079 2.903 24.172 1.00 92.06 161 GLN A O 1
ATOM 1344 N N . THR A 1 162 ? -22.962 2.787 23.419 1.00 92.81 162 THR A N 1
ATOM 1345 C CA . THR A 1 162 ? -22.332 2.581 24.728 1.00 92.81 162 THR A CA 1
ATOM 1346 C C . THR A 1 162 ? -22.567 3.782 25.640 1.00 92.81 162 THR A C 1
ATOM 1348 O O . THR A 1 162 ? -22.958 3.614 26.791 1.00 92.81 162 THR A O 1
ATOM 1351 N N . GLU A 1 163 ? -22.407 5.007 25.131 1.00 92.62 163 GLU A N 1
ATOM 1352 C CA . GLU A 1 163 ? -22.638 6.220 25.920 1.00 92.62 163 GLU A CA 1
ATOM 1353 C C . GLU A 1 163 ? -24.104 6.349 26.368 1.00 92.62 163 GLU A C 1
ATOM 1355 O O . GLU A 1 163 ? -24.372 6.711 27.517 1.00 92.62 163 GLU A O 1
ATOM 1360 N N . LYS A 1 164 ? -25.061 6.006 25.492 1.00 94.62 164 LYS A N 1
ATOM 1361 C CA . LYS A 1 164 ? -26.488 5.944 25.849 1.00 94.62 164 LYS A CA 1
ATOM 1362 C C . LYS A 1 164 ? -26.752 4.907 26.939 1.00 94.62 164 LYS A C 1
ATOM 1364 O O . LYS A 1 164 ? -27.355 5.255 27.951 1.00 94.62 164 LYS A O 1
ATOM 1369 N N . ALA A 1 165 ? -26.236 3.688 26.781 1.00 92.69 165 ALA A N 1
ATOM 1370 C CA . ALA A 1 165 ? -26.391 2.627 27.774 1.00 92.69 165 ALA A CA 1
ATOM 1371 C C . ALA A 1 165 ? -25.811 3.035 29.140 1.00 92.69 165 ALA A C 1
ATOM 1373 O O . ALA A 1 165 ? -26.459 2.855 30.166 1.00 92.69 165 ALA A O 1
ATOM 1374 N N . ILE A 1 166 ? -24.627 3.659 29.171 1.00 93.38 166 ILE A N 1
ATOM 1375 C CA . ILE A 1 166 ? -24.022 4.163 30.415 1.00 93.38 166 ILE A CA 1
ATOM 1376 C C . ILE A 1 166 ? -24.929 5.201 31.090 1.00 93.38 166 ILE A C 1
ATOM 1378 O O . ILE A 1 166 ? -25.099 5.158 32.309 1.00 93.38 166 ILE A O 1
ATOM 1382 N N . LYS A 1 167 ? -25.519 6.132 30.329 1.00 95.06 167 LYS A N 1
ATOM 1383 C CA . LYS A 1 167 ? -26.452 7.136 30.874 1.00 95.06 167 LYS A CA 1
ATOM 1384 C C . LYS A 1 167 ? -27.714 6.486 31.448 1.00 95.06 167 LYS A C 1
ATOM 1386 O O . LYS A 1 167 ? -28.146 6.871 32.532 1.00 95.06 167 LYS A O 1
ATOM 1391 N N . GLU A 1 168 ? -28.273 5.493 30.762 1.00 94.69 168 GLU A N 1
ATOM 1392 C CA . GLU A 1 168 ? -29.440 4.737 31.234 1.00 94.69 168 GLU A CA 1
ATOM 1393 C C . GLU A 1 168 ? -29.137 3.954 32.517 1.00 94.69 168 GLU A C 1
ATOM 1395 O O . GLU A 1 168 ? -29.896 4.058 33.480 1.00 94.69 168 GLU A O 1
ATOM 1400 N N . TYR A 1 169 ? -28.000 3.252 32.584 1.00 92.88 169 TYR A N 1
ATOM 1401 C CA . TYR A 1 169 ? -27.583 2.536 33.793 1.00 92.88 169 TYR A CA 1
ATOM 1402 C C . TYR A 1 169 ? -27.355 3.474 34.977 1.00 92.88 169 TYR A C 1
ATOM 1404 O O . TYR A 1 169 ? -27.810 3.171 36.077 1.00 92.88 169 TYR A O 1
ATOM 1412 N N . LYS A 1 170 ? -26.701 4.624 34.768 1.00 94.62 170 LYS A N 1
ATOM 1413 C CA . LYS A 1 170 ? -26.529 5.632 35.827 1.00 94.62 170 LYS A CA 1
ATOM 1414 C C . LYS A 1 170 ? -27.876 6.095 36.375 1.00 94.62 170 LYS A C 1
ATOM 1416 O O . LYS A 1 170 ? -28.071 6.084 37.586 1.00 94.62 170 LYS A O 1
ATOM 1421 N N . LYS A 1 171 ? -28.822 6.419 35.490 1.00 95.19 171 LYS A N 1
ATOM 1422 C CA . LYS A 1 171 ? -30.173 6.825 35.888 1.00 95.19 171 LYS A CA 1
ATOM 1423 C C . LYS A 1 171 ? -30.898 5.722 36.665 1.00 95.19 171 LYS A C 1
ATOM 1425 O O . LYS A 1 171 ? -31.491 6.002 37.699 1.00 95.19 171 LYS A O 1
ATOM 1430 N N . LEU A 1 172 ? -30.817 4.473 36.202 1.00 94.75 172 LEU A N 1
ATOM 1431 C CA . LEU A 1 172 ? -31.427 3.332 36.887 1.00 94.75 172 LEU A CA 1
ATOM 1432 C C . LEU A 1 172 ? -30.852 3.143 38.298 1.00 94.75 172 LEU A C 1
ATOM 1434 O O . LEU A 1 172 ? -31.608 2.914 39.238 1.00 94.75 172 LEU A O 1
ATOM 1438 N N . VAL A 1 173 ? -29.530 3.263 38.453 1.00 93.94 173 VAL A N 1
ATOM 1439 C CA . VAL A 1 173 ? -28.862 3.179 39.759 1.00 93.94 173 VAL A CA 1
ATOM 1440 C C . VAL A 1 173 ? -29.341 4.298 40.682 1.00 93.94 173 VAL A C 1
ATOM 1442 O O . VAL A 1 173 ? -29.767 4.005 41.797 1.00 93.94 173 VAL A O 1
ATOM 1445 N N . GLU A 1 174 ? -29.360 5.546 40.209 1.00 94.62 174 GLU A N 1
ATOM 1446 C CA . GLU A 1 174 ? -29.867 6.687 40.984 1.00 94.62 174 GLU A CA 1
ATOM 1447 C C . GLU A 1 174 ? -31.332 6.494 41.410 1.00 94.62 174 GLU A C 1
ATOM 1449 O O . GLU A 1 174 ? -31.698 6.779 42.553 1.00 94.62 174 GLU A O 1
ATOM 1454 N N . ASP A 1 175 ? -32.187 5.995 40.515 1.00 94.31 175 ASP A N 1
ATOM 1455 C CA . ASP A 1 175 ? -33.599 5.741 40.810 1.00 94.31 175 ASP A CA 1
ATOM 1456 C C . ASP A 1 175 ? -33.769 4.586 41.816 1.00 94.31 175 ASP A C 1
ATOM 1458 O O . ASP A 1 175 ? -34.578 4.684 42.746 1.00 94.31 175 ASP A O 1
ATOM 1462 N N . CYS A 1 176 ? -32.965 3.523 41.700 1.00 93.31 176 CYS A N 1
ATOM 1463 C CA . CYS A 1 176 ? -32.917 2.434 42.676 1.00 93.31 176 CYS A CA 1
ATOM 1464 C C . CYS A 1 176 ? -32.444 2.908 44.056 1.00 93.31 176 CYS A C 1
ATOM 1466 O O . CYS A 1 176 ? -33.013 2.492 45.068 1.00 93.31 176 CYS A O 1
ATOM 1468 N N . GLU A 1 177 ? -31.426 3.765 44.126 1.00 92.69 177 GLU A N 1
ATOM 1469 C CA . GLU A 1 177 ? -30.940 4.336 45.386 1.00 92.69 177 GLU A CA 1
ATOM 1470 C C . GLU A 1 177 ? -32.000 5.220 46.044 1.00 92.69 177 GLU A C 1
ATOM 1472 O O . GLU A 1 177 ? -32.311 5.028 47.221 1.00 92.69 177 GLU A O 1
ATOM 1477 N N . LYS A 1 178 ? -32.650 6.105 45.277 1.00 95.44 178 LYS A N 1
ATOM 1478 C CA . LYS A 1 178 ? -33.776 6.917 45.770 1.00 95.44 178 LYS A CA 1
ATOM 1479 C C . LYS A 1 178 ? -34.916 6.049 46.298 1.00 95.44 178 LYS A C 1
ATOM 1481 O O . LYS A 1 178 ? -35.508 6.373 47.327 1.00 95.44 178 LYS A O 1
ATOM 1486 N N . TYR A 1 179 ? -35.243 4.955 45.609 1.00 95.50 179 TYR A N 1
ATOM 1487 C CA . TYR A 1 179 ? -36.265 4.017 46.069 1.00 95.50 179 TYR A CA 1
ATOM 1488 C C . TYR A 1 179 ? -35.859 3.331 47.379 1.00 95.50 179 TYR A C 1
ATOM 1490 O O . TYR A 1 179 ? -36.656 3.300 48.317 1.00 95.50 179 TYR A O 1
ATOM 1498 N N . LYS A 1 180 ? -34.617 2.835 47.473 1.00 94.19 180 LYS A N 1
ATOM 1499 C CA . LYS A 1 180 ? -34.086 2.218 48.698 1.00 94.19 180 LYS A CA 1
ATOM 1500 C C . LYS A 1 180 ? -34.145 3.175 49.883 1.00 94.19 180 LYS A C 1
ATOM 1502 O O . LYS A 1 180 ? -34.591 2.760 50.945 1.00 94.19 180 LYS A O 1
ATOM 1507 N N . ILE A 1 181 ? -33.758 4.439 49.699 1.00 96.06 181 ILE A N 1
ATOM 1508 C CA . ILE A 1 181 ? -33.827 5.463 50.753 1.00 96.06 181 ILE A CA 1
ATOM 1509 C C . ILE A 1 181 ? -35.270 5.638 51.236 1.00 96.06 181 ILE A C 1
ATOM 1511 O O . ILE A 1 181 ? -35.532 5.496 52.425 1.00 96.06 181 ILE A O 1
ATOM 1515 N N . LYS A 1 182 ? -36.229 5.833 50.320 1.00 95.19 182 LYS A N 1
ATOM 1516 C CA . LYS A 1 182 ? -37.654 5.957 50.681 1.00 95.19 182 LYS A CA 1
ATOM 1517 C C . LYS A 1 182 ? -38.185 4.734 51.429 1.00 95.19 182 LYS A C 1
ATOM 1519 O O . LYS A 1 182 ? -39.023 4.856 52.318 1.00 95.19 182 LYS A O 1
ATOM 1524 N N . GLU A 1 183 ? -37.750 3.542 51.038 1.00 94.94 183 GLU A N 1
ATOM 1525 C CA . GLU A 1 183 ? -38.158 2.298 51.687 1.00 94.94 183 GLU A CA 1
ATOM 1526 C C . GLU A 1 183 ? -37.541 2.158 53.087 1.00 94.94 183 GLU A C 1
ATOM 1528 O O . GLU A 1 183 ? -38.228 1.739 54.018 1.00 94.94 183 GLU A O 1
ATOM 1533 N N . ILE A 1 184 ? -36.281 2.568 53.263 1.00 95.88 184 ILE A N 1
ATOM 1534 C CA . ILE A 1 184 ? -35.630 2.655 54.576 1.00 95.88 184 ILE A CA 1
ATOM 1535 C C . ILE A 1 184 ? -36.390 3.637 55.472 1.00 95.88 184 ILE A C 1
ATOM 1537 O O . ILE A 1 184 ? -36.803 3.241 56.557 1.00 95.88 184 ILE A O 1
ATOM 1541 N N . GLU A 1 185 ? -36.681 4.852 55.002 1.00 95.19 185 GLU A N 1
ATOM 1542 C CA . GLU A 1 185 ? -37.434 5.866 55.760 1.00 95.19 185 GLU A CA 1
ATOM 1543 C C . GLU A 1 185 ? -38.810 5.347 56.215 1.00 95.19 185 GLU A C 1
ATOM 1545 O O . GLU A 1 185 ? -39.221 5.537 57.365 1.00 95.19 185 GLU A O 1
ATOM 1550 N N . LYS A 1 186 ? -39.534 4.638 55.335 1.00 95.31 186 LYS A N 1
ATOM 1551 C CA . LYS A 1 186 ? -40.810 3.994 55.691 1.00 95.31 186 LYS A CA 1
ATOM 1552 C C . LYS A 1 186 ? -40.631 2.961 56.798 1.00 95.31 186 LYS A C 1
ATOM 1554 O O . LYS A 1 186 ? -41.413 2.946 57.748 1.00 95.31 186 LYS A O 1
ATOM 1559 N N . ARG A 1 187 ? -39.621 2.097 56.686 1.00 93.62 187 ARG A N 1
ATOM 1560 C CA . ARG A 1 187 ? -39.340 1.055 57.684 1.00 93.62 187 ARG A CA 1
ATOM 1561 C C . ARG A 1 187 ? -38.903 1.653 59.014 1.00 93.62 187 ARG A C 1
ATOM 1563 O O . ARG A 1 187 ? -39.356 1.190 60.055 1.00 93.62 187 ARG A O 1
ATOM 1570 N N . GLU A 1 188 ? -38.089 2.702 58.998 1.00 95.25 188 GLU A N 1
ATOM 1571 C CA . GLU A 1 188 ? -37.692 3.442 60.197 1.00 95.25 188 GLU A CA 1
ATOM 1572 C C . GLU A 1 188 ? -38.899 4.051 60.910 1.00 95.25 188 GLU A C 1
ATOM 1574 O O . GLU A 1 188 ? -39.003 3.951 62.136 1.00 95.25 188 GLU A O 1
ATOM 1579 N N . LYS A 1 189 ? -39.857 4.605 60.155 1.00 95.75 189 LYS A N 1
ATOM 1580 C CA . LYS A 1 189 ? -41.119 5.097 60.716 1.00 95.75 189 LYS A CA 1
ATOM 1581 C C . LYS A 1 189 ? -41.908 3.978 61.401 1.00 95.75 189 LYS A C 1
ATOM 1583 O O . LYS A 1 189 ? -42.291 4.138 62.556 1.00 95.75 189 LYS A O 1
ATOM 1588 N N . VAL A 1 190 ? -42.066 2.826 60.743 1.00 94.81 190 VAL A N 1
ATOM 1589 C CA . VAL A 1 190 ? -42.738 1.649 61.329 1.00 94.81 190 VAL A CA 1
ATOM 1590 C C . VAL A 1 190 ? -42.028 1.172 62.600 1.00 94.81 190 VAL A C 1
ATOM 1592 O O . VAL A 1 190 ? -42.679 0.916 63.608 1.00 94.81 190 VAL A O 1
ATOM 1595 N N . ILE A 1 191 ? -40.693 1.098 62.596 1.00 94.44 191 ILE A N 1
ATOM 1596 C CA . ILE A 1 191 ? -39.907 0.732 63.785 1.00 94.44 191 ILE A CA 1
ATOM 1597 C C . ILE A 1 191 ? -40.147 1.727 64.926 1.00 94.44 191 ILE A C 1
ATOM 1599 O O . ILE A 1 191 ? -40.278 1.318 66.080 1.00 94.44 191 ILE A O 1
ATOM 1603 N N . SER A 1 192 ? -40.189 3.026 64.626 1.00 96.31 192 SER A N 1
ATOM 1604 C CA . SER A 1 192 ? -40.464 4.073 65.615 1.00 96.31 192 SER A CA 1
ATOM 1605 C C . SER A 1 192 ? -41.853 3.913 66.238 1.00 96.31 192 SER A C 1
ATOM 1607 O O . SER A 1 192 ? -41.988 3.955 67.463 1.00 96.31 192 SER A O 1
ATOM 1609 N N . ASP A 1 193 ? -42.870 3.656 65.415 1.00 95.44 193 ASP A N 1
ATOM 1610 C CA . ASP A 1 193 ? -44.247 3.461 65.871 1.00 95.44 193 ASP A CA 1
ATOM 1611 C C . ASP A 1 193 ? -44.383 2.184 66.723 1.00 95.44 193 ASP A C 1
ATOM 1613 O O . ASP A 1 193 ? -44.900 2.248 67.840 1.00 95.44 193 ASP A O 1
ATOM 1617 N N . LEU A 1 194 ? -43.790 1.063 66.293 1.00 94.19 194 LEU A N 1
ATOM 1618 C CA . LEU A 1 194 ? -43.752 -0.185 67.071 1.00 94.19 194 LEU A CA 1
ATOM 1619 C C . LEU A 1 194 ? -43.009 -0.031 68.405 1.00 94.19 194 LEU A C 1
ATOM 1621 O O . LEU A 1 194 ? -43.415 -0.596 69.421 1.00 94.19 194 LEU A O 1
ATOM 1625 N N . LYS A 1 195 ? -41.919 0.747 68.444 1.00 94.62 195 LYS A N 1
ATOM 1626 C CA . LYS A 1 195 ? -41.210 1.047 69.699 1.00 94.62 195 LYS A CA 1
ATOM 1627 C C . LYS A 1 195 ? -42.107 1.800 70.682 1.00 94.62 195 LYS A C 1
ATOM 1629 O O . LYS A 1 195 ? -42.062 1.500 71.877 1.00 94.62 195 LYS A O 1
ATOM 1634 N N . LYS A 1 196 ? -42.916 2.753 70.203 1.00 95.06 196 LYS A N 1
ATOM 1635 C CA . LYS A 1 196 ? -43.886 3.476 71.043 1.00 95.06 196 LYS A CA 1
ATOM 1636 C C . LYS 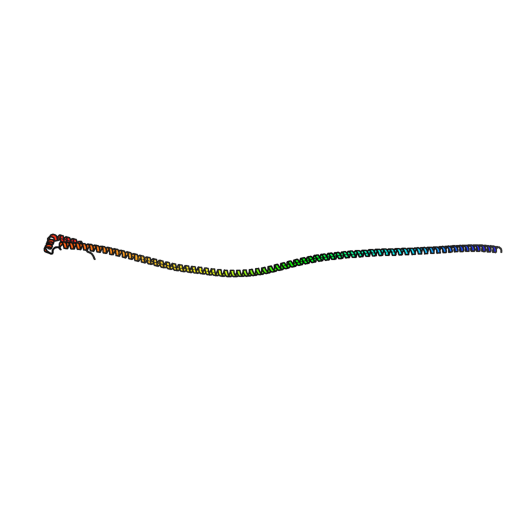A 1 196 ? -44.977 2.543 71.559 1.00 95.06 196 LYS A C 1
ATOM 1638 O O . LYS A 1 196 ? -45.243 2.548 72.758 1.00 95.06 196 LYS A O 1
ATOM 1643 N N . GLU A 1 197 ? -45.558 1.725 70.684 1.00 94.56 197 GLU A N 1
ATOM 1644 C CA . GLU A 1 197 ? -46.592 0.750 71.046 1.00 94.56 197 GLU A CA 1
ATOM 1645 C C . GLU A 1 197 ? -46.087 -0.242 72.101 1.00 94.56 197 GLU A C 1
ATOM 1647 O O . GLU A 1 197 ? -46.698 -0.390 73.157 1.00 94.56 197 GLU A O 1
ATOM 1652 N N . ASN A 1 198 ? -44.906 -0.828 71.893 1.00 94.50 198 ASN A N 1
ATOM 1653 C CA . ASN A 1 198 ? -44.275 -1.723 72.863 1.00 94.50 198 ASN A CA 1
ATOM 1654 C C . ASN A 1 198 ? -44.010 -1.016 74.209 1.00 94.50 198 ASN A C 1
ATOM 1656 O O . ASN A 1 198 ? -44.201 -1.590 75.280 1.00 94.50 198 ASN A O 1
ATOM 1660 N N . GLY A 1 199 ? -43.615 0.261 74.176 1.00 94.62 199 GLY A N 1
ATOM 1661 C CA . GLY A 1 199 ? -43.487 1.087 75.378 1.00 94.62 199 GLY A CA 1
ATOM 1662 C C . GLY A 1 199 ? -44.808 1.263 76.139 1.00 94.62 199 GLY A C 1
ATOM 1663 O O . GLY A 1 199 ? -44.808 1.216 77.371 1.00 94.62 199 GLY A O 1
ATOM 1664 N N . ASN A 1 200 ? -45.926 1.430 75.431 1.00 94.56 200 ASN A N 1
ATOM 1665 C CA . ASN A 1 200 ? -47.258 1.530 76.031 1.00 94.56 200 ASN A CA 1
ATOM 1666 C C . ASN A 1 200 ? -47.716 0.190 76.617 1.00 94.56 200 ASN A C 1
ATOM 1668 O O . ASN A 1 200 ? -48.087 0.146 77.788 1.00 94.56 200 ASN A O 1
ATOM 1672 N N . LEU A 1 201 ? -47.580 -0.904 75.863 1.00 94.38 201 LEU A N 1
ATOM 1673 C CA . LEU A 1 201 ? -47.924 -2.252 76.327 1.00 94.38 201 LEU A CA 1
ATOM 1674 C C . LEU A 1 201 ? -47.125 -2.652 77.572 1.00 94.38 201 LEU A C 1
ATOM 1676 O O . LEU A 1 201 ? -47.683 -3.215 78.507 1.00 94.38 201 LEU A O 1
ATOM 1680 N N . LYS A 1 202 ? -45.836 -2.296 77.656 1.00 94.62 202 LYS A N 1
ATOM 1681 C CA . LYS A 1 202 ? -45.038 -2.511 78.878 1.00 94.62 202 LYS A CA 1
ATOM 1682 C C . LYS A 1 202 ? -45.599 -1.767 80.091 1.00 94.62 202 LYS A C 1
ATOM 1684 O O . LYS A 1 202 ? -45.577 -2.307 81.196 1.00 94.62 202 LYS A O 1
ATOM 1689 N N . LYS A 1 203 ? -46.092 -0.536 79.909 1.00 94.44 203 LYS A N 1
ATOM 1690 C CA . LYS A 1 203 ? -46.726 0.236 80.992 1.00 94.44 203 LYS A CA 1
ATOM 1691 C C . LYS A 1 203 ? -48.056 -0.384 81.415 1.00 94.44 203 LYS A C 1
ATOM 1693 O O . LYS A 1 203 ? -48.340 -0.420 82.608 1.00 94.44 203 LYS A O 1
ATOM 1698 N N . GLU A 1 204 ? -48.861 -0.853 80.466 1.00 93.88 204 GLU A N 1
ATOM 1699 C CA . GLU A 1 204 ? -50.123 -1.549 80.748 1.00 93.88 204 GLU A CA 1
ATOM 1700 C C . GLU A 1 204 ? -49.885 -2.873 81.473 1.00 93.88 204 GLU A C 1
ATOM 1702 O O . GLU A 1 204 ? -50.481 -3.099 82.523 1.00 93.88 204 GLU A O 1
ATOM 1707 N N . LEU A 1 205 ? -48.932 -3.679 80.999 1.00 94.00 205 LEU A N 1
ATOM 1708 C CA . LEU A 1 205 ? -48.514 -4.917 81.652 1.00 94.00 205 LEU A CA 1
ATOM 1709 C C . LEU A 1 205 ? -48.063 -4.669 83.094 1.00 94.00 205 LEU A C 1
ATOM 1711 O O . LEU A 1 205 ? -48.450 -5.408 83.992 1.00 94.00 205 LEU A O 1
ATOM 1715 N N . TYR A 1 206 ? -47.274 -3.618 83.339 1.00 94.50 206 TYR A N 1
ATOM 1716 C CA . TYR A 1 206 ? -46.863 -3.258 84.698 1.00 94.50 206 TYR A CA 1
ATOM 1717 C C . TYR A 1 206 ? -48.064 -2.916 85.592 1.00 94.50 206 TYR A C 1
ATOM 1719 O O . TYR A 1 206 ? -48.122 -3.365 86.736 1.00 94.50 206 TYR A O 1
ATOM 1727 N N . LYS A 1 207 ? -49.038 -2.151 85.078 1.00 94.38 207 LYS A N 1
ATOM 1728 C CA . LYS A 1 207 ? -50.261 -1.805 85.820 1.00 94.38 207 LYS A CA 1
ATOM 1729 C C . LYS A 1 207 ? -51.101 -3.039 86.147 1.00 94.38 207 LYS A C 1
ATOM 1731 O O . LYS A 1 207 ? -51.532 -3.168 87.288 1.00 94.38 207 LYS A O 1
ATOM 1736 N N . GLU A 1 208 ? -51.323 -3.927 85.181 1.00 93.00 208 GLU A N 1
ATOM 1737 C CA . GLU A 1 208 ? -52.105 -5.149 85.405 1.00 93.00 208 GLU A CA 1
ATOM 1738 C C . GLU A 1 208 ? -51.384 -6.139 86.317 1.00 93.00 208 GLU A C 1
ATOM 1740 O O . GLU A 1 208 ? -52.004 -6.671 87.231 1.00 93.00 208 GLU A O 1
ATOM 1745 N N . ASN A 1 209 ? -50.065 -6.305 86.178 1.00 92.75 209 ASN A N 1
ATOM 1746 C CA . ASN A 1 209 ? -49.286 -7.097 87.130 1.00 92.75 209 ASN A CA 1
ATOM 1747 C C . ASN A 1 20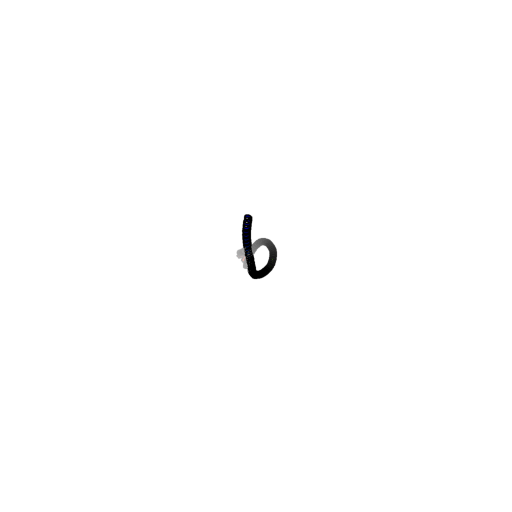9 ? -49.416 -6.540 88.549 1.00 92.75 209 ASN A C 1
ATOM 1749 O O . ASN A 1 209 ? -49.641 -7.307 89.478 1.00 92.75 209 ASN A O 1
ATOM 1753 N N . LYS A 1 210 ? -49.328 -5.214 88.725 1.00 94.06 210 LYS A N 1
ATOM 1754 C CA . LYS A 1 210 ? -49.499 -4.587 90.041 1.00 94.06 210 LYS A CA 1
ATOM 1755 C C . LYS A 1 210 ? -50.879 -4.891 90.635 1.00 94.06 210 LYS A C 1
ATOM 1757 O O . LYS A 1 210 ? -50.946 -5.347 91.770 1.00 94.06 210 LYS A O 1
ATOM 1762 N N . LYS A 1 211 ? -51.953 -4.701 89.860 1.00 93.69 211 LYS A N 1
ATOM 1763 C CA . LYS A 1 211 ? -53.322 -5.030 90.295 1.00 93.69 211 LYS A CA 1
ATOM 1764 C C . LYS A 1 211 ? -53.485 -6.511 90.621 1.00 93.69 211 LYS A C 1
ATOM 1766 O O . LYS A 1 211 ? -54.130 -6.849 91.604 1.00 93.69 211 LYS A O 1
ATOM 1771 N N . SER A 1 212 ? -52.913 -7.397 89.807 1.00 91.62 212 SER A N 1
ATOM 1772 C CA . SER A 1 212 ? -52.967 -8.839 90.046 1.00 91.62 212 SER A CA 1
ATOM 1773 C C . SER A 1 212 ? -52.281 -9.210 91.358 1.00 91.62 212 SER A C 1
ATOM 1775 O O . SER A 1 212 ? -52.803 -10.051 92.083 1.00 91.62 212 SER A O 1
ATOM 1777 N N . THR A 1 213 ? -51.140 -8.593 91.677 1.00 92.88 213 THR A N 1
ATOM 1778 C CA . THR A 1 213 ? -50.457 -8.801 92.959 1.00 92.88 213 THR A CA 1
ATOM 1779 C C . THR A 1 213 ? -51.294 -8.277 94.124 1.00 92.88 213 THR A C 1
ATOM 1781 O O . THR A 1 213 ? -51.483 -9.006 95.091 1.00 92.88 213 THR A O 1
ATOM 1784 N N . GLU A 1 214 ? -51.855 -7.068 94.011 1.00 93.38 214 GLU A N 1
ATOM 1785 C CA . GLU A 1 214 ? -52.751 -6.486 95.027 1.00 93.38 214 GLU A CA 1
ATOM 1786 C C . GLU A 1 214 ? -53.966 -7.398 95.293 1.00 93.38 214 GLU A C 1
ATOM 1788 O O . GLU A 1 214 ? -54.250 -7.744 96.438 1.00 93.38 214 GLU A O 1
ATOM 1793 N N . LEU A 1 215 ? -54.627 -7.886 94.237 1.00 92.81 215 LEU A N 1
ATOM 1794 C CA . LEU A 1 215 ? -55.740 -8.834 94.360 1.00 92.81 215 LEU A CA 1
ATOM 1795 C C . LEU A 1 215 ? -55.309 -10.169 94.978 1.00 92.81 215 LEU A C 1
ATOM 1797 O O . LEU A 1 215 ? -56.054 -10.758 95.758 1.00 92.81 215 LEU A O 1
ATOM 1801 N N . MET A 1 216 ? -54.120 -10.669 94.634 1.00 92.06 216 MET A N 1
ATOM 1802 C CA . MET A 1 216 ? -53.603 -11.914 95.197 1.00 92.06 216 MET A CA 1
ATOM 1803 C C . MET A 1 216 ? -53.333 -11.777 96.700 1.00 92.06 216 MET A C 1
ATOM 1805 O O . MET A 1 216 ? -53.654 -12.693 97.457 1.00 92.06 216 MET A O 1
ATOM 1809 N N . GLU A 1 217 ? -52.803 -10.636 97.144 1.00 92.62 217 GLU A N 1
ATOM 1810 C CA . GLU A 1 217 ? -52.642 -10.323 98.567 1.00 92.62 217 GLU A CA 1
ATOM 1811 C C . GLU A 1 217 ? -53.989 -10.285 99.294 1.00 92.62 217 GLU A C 1
ATOM 1813 O O . GLU A 1 217 ? -54.114 -10.864 100.374 1.00 92.62 217 GLU A O 1
ATOM 1818 N N . ASP A 1 218 ? -55.010 -9.665 98.704 1.00 91.12 218 ASP A N 1
ATOM 1819 C CA . ASP A 1 218 ? -56.345 -9.602 99.305 1.00 91.12 218 ASP A CA 1
ATOM 1820 C C . ASP A 1 218 ? -57.011 -10.983 99.389 1.00 91.12 218 ASP A C 1
ATOM 1822 O O . ASP A 1 218 ? -57.584 -11.325 100.424 1.00 91.12 218 ASP A O 1
ATOM 1826 N N . VAL A 1 219 ? -56.852 -11.834 98.368 1.00 91.12 219 VAL A N 1
ATOM 1827 C CA . VAL A 1 219 ? -57.308 -13.235 98.413 1.00 91.12 219 VAL A CA 1
ATOM 1828 C C . VAL A 1 219 ? -56.595 -14.022 99.517 1.00 91.12 219 VAL A C 1
ATOM 1830 O O . VAL A 1 219 ? -57.229 -14.825 100.203 1.00 91.12 219 VAL A O 1
ATOM 1833 N N . ILE A 1 220 ? -55.290 -13.809 99.718 1.00 92.44 220 ILE A N 1
ATOM 1834 C CA . ILE A 1 220 ? -54.536 -14.459 100.802 1.00 92.44 220 ILE A CA 1
ATOM 1835 C C . ILE A 1 220 ? -55.046 -13.995 102.170 1.00 92.44 220 ILE A C 1
ATOM 1837 O O . ILE A 1 220 ? -55.248 -14.835 103.053 1.00 92.44 220 ILE A O 1
ATOM 1841 N N . LYS A 1 221 ? -55.288 -12.689 102.352 1.00 92.06 221 LYS A N 1
ATOM 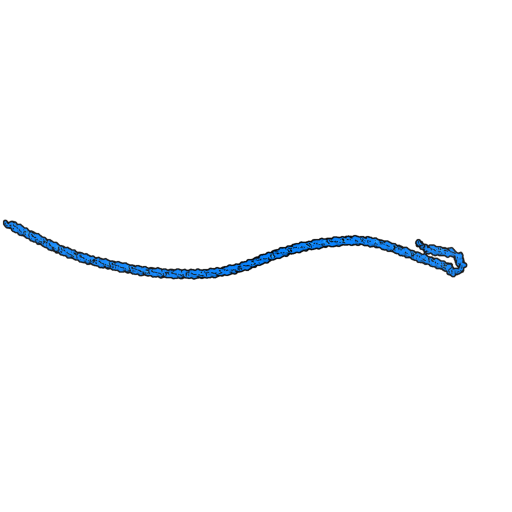1842 C CA . LYS A 1 221 ? -55.857 -12.142 103.597 1.00 92.06 221 LYS A CA 1
ATOM 1843 C C . LYS A 1 221 ? -57.232 -12.737 103.885 1.00 92.06 221 LYS A C 1
ATOM 1845 O O . LYS A 1 221 ? -57.439 -13.243 104.983 1.00 92.06 221 LYS A O 1
ATOM 1850 N N . GLU A 1 222 ? -58.124 -12.744 102.898 1.00 90.69 222 GLU A N 1
ATOM 1851 C CA . GLU A 1 222 ? -59.473 -13.307 103.021 1.00 90.69 222 GLU A CA 1
ATOM 1852 C C . GLU A 1 222 ? -59.432 -14.804 103.354 1.00 90.69 222 GLU A C 1
ATOM 1854 O O . GLU A 1 222 ? -60.121 -15.270 104.261 1.00 90.69 222 GLU A O 1
ATOM 1859 N N . LYS A 1 223 ? -58.573 -15.573 102.672 1.00 91.25 223 LYS A N 1
ATOM 1860 C CA . LYS A 1 223 ? -58.376 -16.997 102.970 1.00 91.25 223 LYS A CA 1
ATOM 1861 C C . LYS A 1 223 ? -57.898 -17.206 104.408 1.00 91.25 223 LYS A C 1
ATOM 1863 O O . LYS A 1 223 ? -58.431 -18.071 105.096 1.00 91.25 223 LYS A O 1
ATOM 1868 N N . THR A 1 224 ? -56.936 -16.402 104.861 1.00 91.19 224 THR A N 1
ATOM 1869 C CA . THR A 1 224 ? -56.395 -16.470 106.229 1.00 91.19 224 THR A CA 1
ATOM 1870 C C . THR A 1 224 ? -57.469 -16.133 107.263 1.00 91.19 224 THR A C 1
ATOM 1872 O O . THR A 1 224 ? -57.637 -16.870 108.232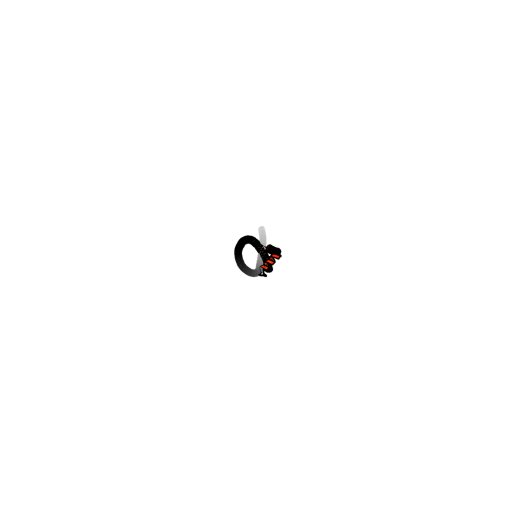 1.00 91.19 224 THR A O 1
ATOM 1875 N N . ALA A 1 225 ? -58.235 -15.061 107.041 1.00 88.00 225 ALA A N 1
ATOM 1876 C CA . ALA A 1 225 ? -59.343 -14.666 107.907 1.00 88.00 225 ALA A CA 1
ATOM 1877 C C . ALA A 1 225 ? -60.400 -15.778 107.987 1.00 88.00 225 ALA A C 1
ATOM 1879 O O . ALA A 1 225 ? -60.785 -16.194 109.076 1.00 88.00 225 ALA A O 1
ATOM 1880 N N . ARG A 1 226 ? -60.791 -16.351 106.843 1.00 87.50 226 ARG A N 1
ATOM 1881 C CA . ARG A 1 226 ? -61.742 -17.465 106.787 1.00 87.50 226 ARG A CA 1
ATOM 1882 C C . ARG A 1 226 ? -61.236 -18.712 107.512 1.00 87.50 226 ARG A C 1
ATOM 1884 O O . ARG A 1 226 ? -62.018 -19.352 108.210 1.00 87.50 226 ARG A O 1
ATOM 1891 N N . GLU A 1 227 ? -59.962 -19.072 107.361 1.00 89.88 227 GLU A N 1
ATOM 1892 C CA . GLU A 1 227 ? -59.346 -20.188 108.096 1.00 89.88 227 GLU A CA 1
ATOM 1893 C C . GLU A 1 227 ? -59.398 -19.954 109.615 1.00 89.88 227 GLU A C 1
ATOM 1895 O O . GLU A 1 227 ? -59.802 -20.851 110.357 1.00 89.88 227 GLU A O 1
ATOM 1900 N N . GLN A 1 228 ? -59.088 -18.736 110.074 1.00 88.56 228 GLN A N 1
ATOM 1901 C CA . GLN A 1 228 ? -59.206 -18.353 111.485 1.00 88.56 228 GLN A CA 1
ATOM 1902 C C . GLN A 1 228 ? -60.655 -18.443 111.986 1.00 88.56 228 GLN A C 1
ATOM 1904 O O . GLN A 1 228 ? -60.897 -19.018 113.047 1.00 88.56 228 GLN A O 1
ATOM 1909 N N . THR A 1 229 ? -61.629 -17.949 111.215 1.00 86.81 229 THR A N 1
ATOM 1910 C CA . THR A 1 229 ? -63.058 -18.034 111.555 1.00 86.81 229 THR A CA 1
ATOM 1911 C C . THR A 1 229 ? -63.536 -19.485 111.641 1.00 86.81 229 THR A C 1
ATOM 1913 O O . THR A 1 229 ? -64.251 -19.848 112.576 1.00 86.81 229 THR A O 1
ATOM 1916 N N . VAL A 1 230 ? -63.122 -20.347 110.705 1.00 88.00 230 VAL A N 1
ATOM 1917 C CA . VAL A 1 230 ? -63.462 -21.780 110.727 1.00 88.00 230 VAL A CA 1
ATOM 1918 C C . VAL A 1 230 ? -62.891 -22.461 111.972 1.00 88.00 230 VAL A C 1
ATOM 1920 O O . VAL A 1 230 ? -63.613 -23.212 112.632 1.00 88.00 230 VAL A O 1
ATOM 1923 N N . GLU A 1 231 ? -61.634 -22.191 112.332 1.00 87.31 231 GLU A N 1
ATOM 1924 C CA . GLU A 1 231 ? -61.020 -22.790 113.524 1.00 87.31 231 GLU A CA 1
ATOM 1925 C C . GLU A 1 231 ? -61.656 -22.257 114.822 1.00 87.31 231 GLU A C 1
ATOM 1927 O O . GLU A 1 231 ? -61.883 -23.024 115.765 1.00 87.31 231 GLU A O 1
ATOM 1932 N N . ALA A 1 232 ? -62.044 -20.976 114.854 1.00 86.19 232 ALA A N 1
ATOM 1933 C CA . ALA A 1 232 ? -62.787 -20.386 115.965 1.00 86.19 232 ALA A CA 1
ATOM 1934 C C . ALA A 1 232 ? -64.164 -21.053 116.147 1.00 86.19 232 ALA A C 1
ATOM 1936 O O . ALA A 1 232 ? -64.487 -21.496 117.250 1.00 86.19 232 ALA A O 1
ATOM 1937 N N . HIS A 1 233 ? -64.938 -21.235 115.069 1.00 85.88 233 HIS A N 1
ATOM 1938 C CA . HIS A 1 233 ? -66.210 -21.972 115.107 1.00 85.88 233 HIS A CA 1
ATOM 1939 C C . HIS A 1 233 ? -66.035 -23.430 115.538 1.00 85.88 233 HIS A C 1
ATOM 1941 O O . HIS A 1 233 ? -66.839 -23.955 116.308 1.00 85.88 233 HIS A O 1
ATOM 1947 N N . LYS A 1 234 ? -64.994 -24.111 115.053 1.00 87.69 234 LYS A N 1
ATOM 1948 C CA . LYS A 1 234 ? -64.691 -25.494 115.441 1.00 87.69 234 LYS A CA 1
ATOM 1949 C C . LYS A 1 234 ? -64.395 -25.600 116.939 1.00 87.69 234 LYS A C 1
ATOM 1951 O O . LYS A 1 234 ? -64.932 -26.490 117.597 1.00 87.69 234 LYS A O 1
ATOM 1956 N N . THR A 1 235 ? -63.620 -24.661 117.480 1.00 87.50 235 THR A N 1
ATOM 1957 C CA . THR A 1 235 ? -63.328 -24.556 118.920 1.00 87.50 235 THR A CA 1
ATOM 1958 C C . THR A 1 235 ? -64.598 -24.281 119.724 1.00 87.50 235 THR A C 1
ATOM 1960 O O . THR A 1 235 ? -64.886 -24.987 120.691 1.00 87.50 235 THR A O 1
ATOM 1963 N N . GLN A 1 236 ? -65.407 -23.316 119.282 1.00 85.19 236 GLN A N 1
ATOM 1964 C CA . GLN A 1 236 ? -66.682 -22.972 119.907 1.00 85.19 236 GLN A CA 1
ATOM 1965 C C . GLN A 1 236 ? -67.636 -24.176 119.955 1.00 85.19 236 GLN A C 1
ATOM 1967 O O . GLN A 1 236 ? -68.179 -24.503 121.009 1.00 85.19 236 GLN A O 1
ATOM 1972 N N . ASN A 1 237 ? -67.795 -24.884 118.834 1.00 87.50 237 ASN A N 1
ATOM 1973 C CA . ASN A 1 237 ? -68.638 -26.075 118.739 1.00 87.50 237 ASN A CA 1
ATOM 1974 C C . ASN A 1 237 ? -68.150 -27.206 119.648 1.00 87.50 237 ASN A C 1
ATOM 1976 O O . ASN A 1 237 ? -68.970 -27.902 120.250 1.00 87.50 237 ASN A O 1
ATOM 1980 N N . GLN A 1 238 ? -66.833 -27.391 119.771 1.00 87.69 238 GLN A N 1
ATOM 1981 C CA . GLN A 1 238 ? -66.270 -28.379 120.686 1.00 87.69 238 GLN A CA 1
ATOM 1982 C C . GLN A 1 238 ? -66.590 -28.028 122.146 1.00 87.69 238 GLN A C 1
ATOM 1984 O O . GLN A 1 238 ? -67.077 -28.883 122.881 1.00 87.69 238 GLN A O 1
ATOM 1989 N N . MET A 1 239 ? -66.424 -26.766 122.548 1.00 85.69 239 MET A N 1
ATOM 1990 C CA . MET A 1 239 ? -66.737 -26.320 123.911 1.00 85.69 239 MET A CA 1
ATOM 1991 C C . MET A 1 239 ? -68.239 -26.371 124.226 1.00 85.69 239 MET A C 1
ATOM 1993 O O . MET A 1 239 ? -68.629 -26.765 125.324 1.00 85.69 239 MET A O 1
ATOM 1997 N N . LEU A 1 240 ? -69.103 -26.060 123.254 1.00 85.56 240 LEU A N 1
ATOM 1998 C CA . LEU A 1 240 ? -70.553 -26.261 123.370 1.00 85.56 240 LEU A CA 1
ATOM 1999 C C . LEU A 1 240 ? -70.909 -27.741 123.544 1.00 85.56 240 LEU A C 1
ATOM 2001 O O . LEU A 1 240 ? -71.800 -28.080 124.325 1.00 85.56 240 LEU A O 1
ATOM 2005 N N . LYS A 1 241 ? -70.215 -28.639 122.836 1.00 86.62 241 LYS A N 1
ATOM 2006 C CA . LYS A 1 241 ? -70.389 -30.087 122.990 1.00 86.62 241 LYS A CA 1
ATOM 2007 C C . LYS A 1 241 ? -69.953 -30.555 124.377 1.00 86.62 241 LYS A C 1
ATOM 2009 O O . LYS A 1 241 ? -70.669 -31.346 124.985 1.00 86.62 241 LYS A O 1
ATOM 2014 N N . ASP A 1 242 ? -68.842 -30.040 124.895 1.00 83.94 242 ASP A N 1
ATOM 2015 C CA . ASP A 1 242 ? -68.364 -30.343 126.247 1.00 83.94 242 ASP A CA 1
ATOM 2016 C C . ASP A 1 242 ? -69.347 -29.836 127.315 1.00 83.94 242 ASP A C 1
ATOM 2018 O O . ASP A 1 242 ? -69.667 -30.570 128.251 1.00 83.94 242 ASP A O 1
ATOM 2022 N N . LEU A 1 243 ? -69.917 -28.638 127.130 1.00 84.25 243 LEU A N 1
ATOM 2023 C CA . LEU A 1 243 ? -70.991 -28.109 127.977 1.00 84.25 243 LEU A CA 1
ATOM 2024 C C . LEU A 1 243 ? -72.245 -28.993 127.921 1.00 84.25 243 LEU A C 1
ATOM 2026 O O . LEU A 1 243 ? -72.796 -29.350 128.962 1.00 84.25 243 LEU A O 1
ATOM 2030 N N . LYS A 1 244 ? -72.683 -29.394 126.722 1.00 83.88 244 LYS A N 1
ATOM 2031 C CA . LYS A 1 244 ? -73.828 -30.299 126.545 1.00 83.88 244 LYS A CA 1
ATOM 2032 C C . LYS A 1 244 ? -73.585 -31.650 127.219 1.00 83.88 244 LYS A C 1
ATOM 2034 O O . LYS A 1 244 ? -74.475 -32.162 127.889 1.00 83.88 244 LYS A O 1
ATOM 2039 N N . ASN A 1 245 ? -72.390 -32.218 127.063 1.00 83.31 245 ASN A N 1
ATOM 2040 C CA . ASN A 1 245 ? -72.004 -33.467 127.714 1.00 83.31 245 ASN A CA 1
ATOM 2041 C C . ASN A 1 245 ? -72.013 -33.324 129.239 1.00 83.31 245 ASN A C 1
ATOM 2043 O O . ASN A 1 245 ? -72.555 -34.191 129.918 1.00 83.31 245 ASN A O 1
ATOM 2047 N N . PHE A 1 246 ? -71.472 -32.224 129.773 1.00 79.75 246 PHE A N 1
ATOM 2048 C CA . PHE A 1 246 ? -71.514 -31.930 131.203 1.00 79.75 246 PHE A CA 1
ATOM 2049 C C . PHE A 1 246 ? -72.957 -31.857 131.718 1.00 79.75 246 PHE A C 1
ATOM 2051 O O . PHE A 1 246 ? -73.287 -32.526 132.694 1.00 79.75 246 PHE A O 1
ATOM 2058 N N . LEU A 1 247 ? -73.835 -31.112 131.039 1.00 76.56 247 LEU A N 1
ATOM 2059 C CA . LEU A 1 247 ? -75.247 -31.005 131.414 1.00 76.56 247 LEU A CA 1
ATOM 2060 C C . LEU A 1 247 ? -75.961 -32.361 131.341 1.00 76.56 247 LEU A C 1
ATOM 2062 O O . LEU A 1 247 ? -76.663 -32.718 132.278 1.00 76.56 247 LEU A O 1
ATOM 2066 N N . ASN A 1 248 ? -75.734 -33.155 130.293 1.00 76.25 248 ASN A N 1
ATOM 2067 C CA . ASN A 1 248 ? -76.317 -34.494 130.173 1.00 76.25 248 ASN A CA 1
ATOM 2068 C C . ASN A 1 248 ? -75.829 -35.458 131.265 1.00 76.25 248 ASN A C 1
ATOM 2070 O O . ASN A 1 248 ? -76.625 -36.233 131.780 1.00 76.25 248 ASN A O 1
ATOM 2074 N N . LEU A 1 249 ? -74.548 -35.421 131.637 1.00 71.62 249 LEU A N 1
ATOM 2075 C CA . LEU A 1 249 ? -74.017 -36.250 132.726 1.00 71.62 249 LEU A CA 1
ATOM 2076 C C . LEU A 1 249 ? -74.525 -35.795 134.099 1.00 71.62 249 LEU A C 1
ATOM 2078 O O . LEU A 1 249 ? -74.746 -36.625 134.972 1.00 71.62 249 LEU A O 1
ATOM 2082 N N . THR A 1 250 ? -74.718 -34.487 134.282 1.00 66.12 250 THR A N 1
ATOM 2083 C CA . THR A 1 250 ? -75.143 -33.902 135.563 1.00 66.12 250 THR A CA 1
ATOM 2084 C C . THR A 1 250 ? -76.666 -33.960 135.756 1.00 66.12 250 THR A C 1
ATOM 2086 O O . THR A 1 250 ? -77.124 -34.017 136.890 1.00 66.12 250 THR A O 1
ATOM 2089 N N . LEU A 1 251 ? -77.457 -33.951 134.672 1.00 62.53 251 LEU A N 1
ATOM 2090 C CA . LEU A 1 251 ? -78.924 -33.793 134.704 1.00 62.53 251 LEU A CA 1
ATOM 2091 C C . LEU A 1 251 ? -79.705 -34.852 133.903 1.00 62.53 251 LEU A C 1
ATOM 2093 O O . LEU A 1 251 ? -80.903 -35.007 134.105 1.00 62.53 251 LEU A O 1
ATOM 2097 N N . GLY A 1 252 ? -79.075 -35.565 132.967 1.00 56.00 252 GLY A N 1
ATOM 2098 C CA . GLY A 1 252 ? -79.763 -36.390 131.961 1.00 56.00 252 GLY A CA 1
ATOM 2099 C C . GLY A 1 252 ? -80.013 -37.852 132.343 1.00 56.00 252 GLY A C 1
ATOM 2100 O O . GLY A 1 252 ? -80.484 -38.617 131.505 1.00 56.00 252 GLY A O 1
ATOM 2101 N N . GLY A 1 253 ? -79.684 -38.266 133.569 1.00 55.59 253 GLY A N 1
ATOM 2102 C CA . GLY A 1 253 ? -79.771 -39.668 133.998 1.00 55.59 253 GLY A CA 1
ATOM 2103 C C . GLY A 1 253 ? -81.056 -40.073 134.723 1.00 55.59 253 GLY A C 1
ATOM 2104 O O . GLY A 1 253 ? -81.284 -41.266 134.904 1.00 55.59 253 GLY A O 1
ATOM 2105 N N . THR A 1 254 ? -81.898 -39.130 135.151 1.00 53.31 254 THR A N 1
ATOM 2106 C CA . THR A 1 254 ? -83.000 -39.437 136.080 1.00 53.31 254 THR A CA 1
ATOM 2107 C C . THR A 1 254 ? -84.181 -38.481 135.897 1.00 53.31 254 THR A C 1
ATOM 2109 O O . THR A 1 254 ? -84.008 -37.286 136.121 1.00 53.31 254 THR A O 1
ATOM 2112 N N . PRO A 1 255 ? -85.390 -38.973 135.561 1.00 54.66 255 PRO A N 1
ATOM 2113 C CA . PRO A 1 255 ? -86.610 -38.160 135.493 1.00 54.66 255 PRO A CA 1
ATOM 2114 C C . PRO A 1 255 ? -87.204 -37.827 136.878 1.00 54.66 255 PRO A C 1
ATOM 2116 O O . PRO A 1 255 ? -88.335 -37.359 136.961 1.00 54.66 255 PRO A O 1
ATOM 2119 N N . ASP A 1 256 ? -86.472 -38.087 137.965 1.00 55.12 256 ASP A N 1
ATOM 2120 C CA . ASP A 1 256 ? -86.916 -37.805 139.328 1.00 55.12 256 ASP A CA 1
ATOM 2121 C C . ASP A 1 256 ? -86.438 -36.410 139.760 1.00 55.12 256 ASP A C 1
ATOM 2123 O O . ASP A 1 256 ? -85.277 -36.216 140.135 1.00 55.12 256 ASP A O 1
ATOM 2127 N N . GLU A 1 257 ? -87.340 -35.427 139.689 1.00 59.62 257 GLU A N 1
ATOM 2128 C CA . GLU A 1 257 ? -87.090 -34.032 140.083 1.00 59.62 257 GLU A CA 1
ATOM 2129 C C . GLU A 1 257 ? -86.544 -33.919 141.518 1.00 59.62 257 GLU A C 1
ATOM 2131 O O . GLU A 1 257 ? -85.709 -33.057 141.788 1.00 59.62 257 GLU A O 1
ATOM 2136 N N . LYS A 1 258 ? -86.898 -34.846 142.425 1.00 58.88 258 LYS A N 1
ATOM 2137 C CA . LYS A 1 258 ? -86.383 -34.844 143.807 1.00 58.88 258 LYS A CA 1
ATOM 2138 C C . LYS A 1 258 ? -84.897 -35.199 143.905 1.00 58.88 258 LYS A C 1
ATOM 2140 O O . LYS A 1 258 ? -84.213 -34.704 144.799 1.00 58.88 258 LYS A O 1
ATOM 2145 N N . TYR A 1 259 ? -84.386 -36.048 143.011 1.00 58.91 259 TYR A N 1
ATOM 2146 C CA . TYR A 1 259 ? -82.965 -36.413 142.980 1.00 58.91 259 TYR A CA 1
ATOM 2147 C C . TYR A 1 259 ? -82.111 -35.274 142.414 1.00 58.91 259 TYR A C 1
ATOM 2149 O O . TYR A 1 259 ? -81.044 -34.965 142.947 1.00 58.91 259 TYR A O 1
ATOM 2157 N N . ILE A 1 260 ? -82.631 -34.593 141.389 1.00 59.81 260 ILE A N 1
ATOM 2158 C CA . ILE A 1 260 ? -82.028 -33.377 140.840 1.00 59.81 260 ILE A CA 1
ATOM 2159 C C . ILE A 1 260 ? -81.966 -32.291 141.928 1.00 59.81 260 ILE A C 1
ATOM 2161 O O . ILE A 1 260 ? -80.893 -31.730 142.161 1.00 59.81 260 ILE A O 1
ATOM 2165 N N . ASP A 1 261 ? -83.054 -32.066 142.673 1.00 59.25 261 ASP A N 1
ATOM 2166 C CA . ASP A 1 261 ? -83.089 -31.103 143.783 1.00 59.25 261 ASP A CA 1
ATOM 2167 C C . ASP A 1 261 ? -82.114 -31.454 144.918 1.00 59.25 261 ASP A C 1
ATOM 2169 O O . ASP A 1 261 ? -81.504 -30.553 145.496 1.00 59.25 261 ASP A O 1
ATOM 2173 N N . SER A 1 262 ? -81.889 -32.741 145.207 1.00 61.22 262 SER A N 1
ATOM 2174 C CA . SER A 1 262 ? -80.901 -33.178 146.205 1.00 61.22 262 SER A CA 1
ATOM 2175 C C . SER A 1 262 ? -79.459 -32.891 145.765 1.00 61.22 262 SER A C 1
ATOM 2177 O O . SER A 1 262 ? -78.679 -32.345 146.547 1.00 61.22 262 SER A O 1
ATOM 2179 N N . ILE A 1 263 ? -79.105 -33.181 144.505 1.00 61.22 263 ILE A N 1
ATOM 2180 C CA . ILE A 1 263 ? -77.774 -32.867 143.947 1.00 61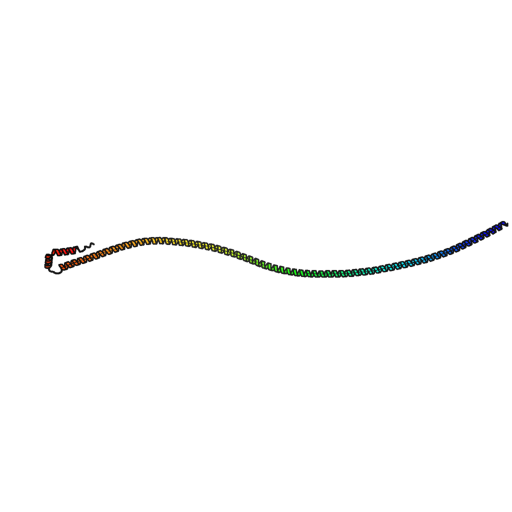.22 263 ILE A CA 1
ATOM 2181 C C . ILE A 1 263 ? -77.536 -31.350 143.939 1.00 61.22 263 ILE A C 1
ATOM 2183 O O . ILE A 1 263 ? -76.452 -30.877 144.304 1.00 61.22 263 ILE A O 1
ATOM 2187 N N . PHE A 1 264 ? -78.552 -30.568 143.562 1.00 62.12 264 PHE A N 1
ATOM 2188 C CA . PHE A 1 264 ? -78.468 -29.112 143.609 1.00 62.12 264 PHE A CA 1
ATOM 2189 C C . PHE A 1 264 ? -78.419 -28.569 145.039 1.00 62.12 264 PHE A C 1
ATOM 2191 O O . PHE A 1 264 ? -77.761 -27.554 145.243 1.00 62.12 264 PHE A O 1
ATOM 2198 N N . CYS A 1 265 ? -79.052 -29.205 146.027 1.00 60.09 265 CYS A N 1
ATOM 2199 C CA . CYS A 1 265 ? -78.982 -28.758 147.421 1.00 60.09 265 CYS A CA 1
ATOM 2200 C C . CYS A 1 265 ? -77.604 -29.006 148.054 1.00 60.09 265 CYS A C 1
ATOM 2202 O O . CYS A 1 265 ? -77.138 -28.158 148.813 1.00 60.09 265 CYS A O 1
ATOM 2204 N N . GLU A 1 266 ? -76.925 -30.107 147.719 1.00 58.75 266 GLU A N 1
ATOM 2205 C CA . GLU A 1 266 ? -75.625 -30.450 148.318 1.00 58.75 266 GLU A CA 1
ATOM 2206 C C . GLU A 1 266 ? -74.435 -29.740 147.657 1.00 58.75 266 GLU A C 1
ATOM 2208 O O . GLU A 1 266 ? -73.456 -29.428 148.334 1.00 58.75 266 GLU A O 1
ATOM 2213 N N . ASN A 1 267 ? -74.495 -29.456 146.349 1.00 68.38 267 ASN A N 1
ATOM 2214 C CA . ASN A 1 267 ? -73.329 -28.955 145.606 1.00 68.38 267 ASN A CA 1
ATOM 2215 C C . ASN A 1 267 ? -73.634 -27.835 144.594 1.00 68.38 267 ASN A C 1
ATOM 2217 O O . ASN A 1 267 ? -72.905 -27.650 143.612 1.00 68.38 267 ASN A O 1
ATOM 2221 N N . ARG A 1 268 ? -74.685 -27.038 144.852 1.00 69.25 268 ARG A N 1
ATOM 2222 C CA . ARG A 1 268 ? -75.131 -25.920 143.995 1.00 69.25 268 ARG A CA 1
ATOM 2223 C C . ARG A 1 268 ? -73.981 -25.063 143.481 1.00 69.25 268 ARG A C 1
ATOM 2225 O O . ARG A 1 268 ? -73.856 -24.825 142.284 1.00 69.25 268 ARG A O 1
ATOM 2232 N N . ILE A 1 269 ? -73.139 -24.596 144.399 1.00 73.00 269 ILE A N 1
ATOM 2233 C CA . ILE A 1 269 ? -72.096 -23.610 144.108 1.00 73.00 269 ILE A CA 1
ATOM 2234 C C . ILE A 1 269 ? -71.062 -24.198 143.143 1.00 73.00 269 ILE A C 1
ATOM 2236 O O . ILE A 1 269 ? -70.673 -23.523 142.195 1.00 73.00 269 ILE A O 1
ATOM 2240 N N . ALA A 1 270 ? -70.670 -25.461 143.324 1.00 71.38 270 ALA A N 1
ATOM 2241 C CA . ALA A 1 270 ? -69.690 -26.122 142.466 1.00 71.38 270 ALA A CA 1
ATOM 2242 C C . ALA A 1 270 ? -70.230 -26.365 141.046 1.00 71.38 270 ALA A C 1
ATOM 2244 O O . ALA A 1 270 ? -69.524 -26.110 140.069 1.00 71.38 270 ALA A O 1
ATOM 2245 N N . ILE A 1 271 ? -71.491 -26.794 140.920 1.00 74.31 271 ILE A N 1
ATOM 2246 C CA . ILE A 1 271 ? -72.139 -27.021 139.619 1.00 74.31 271 ILE A CA 1
ATOM 2247 C C . ILE A 1 271 ? -72.300 -25.696 138.865 1.00 74.31 271 ILE A C 1
ATOM 2249 O O . ILE A 1 271 ? -71.877 -25.597 137.714 1.00 74.31 271 ILE A O 1
ATOM 2253 N N . PHE A 1 272 ? -72.832 -24.651 139.508 1.00 77.38 272 PHE A N 1
ATOM 2254 C CA . PHE A 1 272 ? -72.967 -23.336 138.874 1.00 77.38 272 PHE A CA 1
ATOM 2255 C C . PHE A 1 272 ? -71.609 -22.699 138.557 1.00 77.38 272 PHE A C 1
ATOM 2257 O O . PHE A 1 272 ? -71.464 -22.116 137.487 1.00 77.38 272 PHE A O 1
ATOM 2264 N N . ALA A 1 273 ? -70.592 -22.853 139.413 1.00 76.44 273 ALA A N 1
ATOM 2265 C CA . ALA A 1 273 ? -69.237 -22.389 139.111 1.00 76.44 273 ALA A CA 1
ATOM 2266 C C . ALA A 1 273 ? -68.653 -23.110 137.889 1.00 76.44 273 ALA A C 1
ATOM 2268 O O . ALA A 1 273 ? -68.042 -22.473 137.031 1.00 76.44 273 ALA A O 1
ATOM 2269 N N . LYS A 1 274 ? -68.879 -24.426 137.764 1.00 76.94 274 LYS A N 1
ATOM 2270 C CA . LYS A 1 274 ? -68.411 -25.204 136.613 1.00 76.94 274 LYS A CA 1
ATOM 2271 C C . LYS A 1 274 ? -69.156 -24.844 135.327 1.00 76.94 274 LYS A C 1
ATOM 2273 O O . LYS A 1 274 ? -68.506 -24.716 134.294 1.00 76.94 274 LYS A O 1
ATOM 2278 N N . ILE A 1 275 ? -70.471 -24.624 135.386 1.00 79.19 275 ILE A N 1
ATOM 2279 C CA . ILE A 1 275 ? -71.263 -24.130 134.248 1.00 79.19 275 ILE A CA 1
ATOM 2280 C C . ILE A 1 275 ? -70.798 -22.728 133.848 1.00 79.19 275 ILE A C 1
ATOM 2282 O O . ILE A 1 275 ? -70.509 -22.518 132.677 1.00 79.19 275 ILE A O 1
ATOM 2286 N N . SER A 1 276 ? -70.649 -21.797 134.796 1.00 78.12 276 SER A N 1
ATOM 2287 C CA . SER A 1 276 ? -70.132 -20.450 134.514 1.00 78.12 276 SER A CA 1
ATOM 2288 C C . SER A 1 276 ? -68.755 -20.493 133.863 1.00 78.12 276 SER A C 1
ATOM 2290 O O . SER A 1 276 ? -68.544 -19.799 132.877 1.00 78.12 276 SER A O 1
ATOM 2292 N N . LEU A 1 277 ? -67.839 -21.338 134.350 1.00 79.75 277 LEU A N 1
ATOM 2293 C CA . LEU A 1 277 ? -66.518 -21.514 133.740 1.00 79.75 277 LEU A CA 1
ATOM 2294 C C . LEU A 1 277 ? -66.605 -22.079 132.318 1.00 79.75 277 LEU A C 1
ATOM 2296 O O . LEU A 1 277 ? -65.907 -21.607 131.427 1.00 79.75 277 LEU A O 1
ATOM 2300 N N . LEU A 1 278 ? -67.445 -23.090 132.087 1.00 78.75 278 LEU A N 1
ATOM 2301 C CA . LEU A 1 278 ? -67.621 -23.669 130.754 1.00 78.75 278 LEU A CA 1
ATOM 2302 C C . LEU A 1 278 ? -68.253 -22.666 129.781 1.00 78.75 278 LEU A C 1
ATOM 2304 O O . LEU A 1 278 ? -67.818 -22.589 128.640 1.00 78.75 278 LEU A O 1
ATOM 2308 N N . VAL A 1 279 ? -69.225 -21.871 130.233 1.00 79.00 279 VAL A N 1
ATOM 2309 C CA . VAL A 1 279 ? -69.891 -20.846 129.416 1.00 79.00 279 VAL A CA 1
ATOM 2310 C C . VAL A 1 279 ? -68.971 -19.655 129.137 1.00 79.00 279 VAL A C 1
ATOM 2312 O O . VAL A 1 279 ? -68.909 -19.210 127.997 1.00 79.00 279 VAL A O 1
ATOM 2315 N N . GLN A 1 280 ? -68.221 -19.167 130.131 1.00 78.00 280 GLN A N 1
ATOM 2316 C CA . GLN A 1 280 ? -67.261 -18.066 129.953 1.00 78.00 280 GLN A CA 1
ATOM 2317 C C . GLN A 1 280 ? -66.145 -18.405 128.964 1.00 78.00 280 GLN A C 1
ATOM 2319 O O . GLN A 1 280 ? -65.628 -17.510 128.303 1.00 78.00 280 GLN A O 1
ATOM 2324 N N . ASN A 1 281 ? -65.772 -19.681 128.865 1.00 77.06 281 ASN A N 1
ATOM 2325 C CA . ASN A 1 281 ? -64.694 -20.111 127.985 1.00 77.06 281 ASN A CA 1
ATOM 2326 C C . ASN A 1 281 ? -65.138 -20.331 126.533 1.00 77.06 281 ASN A C 1
ATOM 2328 O O . ASN A 1 281 ? -64.269 -20.443 125.675 1.00 77.06 281 ASN A O 1
ATOM 2332 N N . ILE A 1 282 ? -66.445 -20.382 126.237 1.00 77.50 282 ILE A N 1
ATOM 2333 C CA . ILE A 1 282 ? -66.937 -20.479 124.856 1.00 77.50 282 ILE A CA 1
ATOM 2334 C C . ILE A 1 282 ? -66.675 -19.133 124.160 1.00 77.50 282 ILE A C 1
ATOM 2336 O O . ILE A 1 282 ? -67.244 -18.123 124.583 1.00 77.50 282 ILE A O 1
ATOM 2340 N N . PRO A 1 283 ? -65.860 -19.092 123.086 1.00 74.12 283 PRO A N 1
ATOM 2341 C CA . PRO A 1 283 ? -65.582 -17.855 122.370 1.00 74.12 283 PRO A CA 1
ATOM 2342 C C . PRO A 1 283 ? -66.880 -17.224 121.861 1.00 74.12 283 PRO A C 1
ATOM 2344 O O . PRO A 1 283 ? -67.712 -17.905 121.248 1.00 74.12 283 PRO A O 1
ATOM 2347 N N . GLN A 1 284 ? -67.047 -15.924 122.103 1.00 71.81 284 GLN A N 1
ATOM 2348 C CA . GLN A 1 284 ? -68.077 -15.134 121.438 1.00 71.81 284 GLN A CA 1
ATOM 2349 C C . GLN A 1 284 ? -67.541 -14.748 120.065 1.00 71.81 284 GLN A C 1
ATOM 2351 O O . GLN A 1 284 ? -66.441 -14.214 119.949 1.00 71.81 284 GLN A O 1
ATOM 2356 N N . LEU A 1 285 ? -68.282 -15.116 119.027 1.00 69.56 285 LEU A N 1
ATOM 2357 C CA . LEU A 1 285 ? -67.937 -14.742 117.667 1.00 69.56 285 LEU A CA 1
ATOM 2358 C C . LEU A 1 285 ? -68.624 -13.416 117.377 1.00 69.56 285 LEU A C 1
ATOM 2360 O O . LEU A 1 285 ? -69.854 -13.351 117.388 1.00 69.56 285 LEU A O 1
ATOM 2364 N N . ASP A 1 286 ? -67.818 -12.387 117.154 1.00 61.16 286 ASP A N 1
ATOM 2365 C CA . ASP A 1 286 ? -68.297 -11.106 116.656 1.00 61.16 286 ASP A CA 1
ATOM 2366 C C . ASP A 1 286 ? -68.604 -11.252 115.159 1.00 61.16 286 ASP A C 1
ATOM 2368 O O . ASP A 1 286 ? -67.800 -11.812 114.406 1.00 61.16 286 ASP A O 1
ATOM 2372 N N . PHE A 1 287 ? -69.794 -10.804 114.754 1.00 53.09 287 PHE A N 1
ATOM 2373 C CA . PHE A 1 287 ? -70.215 -10.730 113.353 1.00 53.09 287 PHE A CA 1
ATOM 2374 C C . PHE A 1 287 ? -69.834 -9.383 112.741 1.00 53.09 287 PHE A C 1
ATOM 2376 O O . PHE A 1 287 ? -70.039 -8.353 113.425 1.00 53.09 287 PHE A O 1
#

Foldseek 3Di:
DVVVVVVVVVVVVVVVVVVVVVVVVVVVVVVVVVVVVVVVVVVVVVVVVVVVVVVVVVVVVVVVVVVVVVVVVVVVVVVVVVVVVVVVVVVVVVVVVVVVVVVVVVVVVVVVVVVVVVVVVVVVVVVVVVVVVVVVVVVVVVVVVVVVVVVVVVVVVVVVVVVVVVVVVVVVVVVVVVVVVVVVVVVVVVVVVVVVVVVVVVVVVVVVVVVVVVVVVVVVVVVVVVVVVVVLVVQLVVLVVVLVVLCCVLPVPDPDVVVNVVSCVPQVVVSVVVNCVSVVPRDDDDD

pLDDT: mean 86.6, std 11.68, range [53.09, 97.69]

Sequence (287 aa):
MLTKVVNDNEKIRLENLLMKTQQNAHKHMKLEMEGLYERIEEMKKELEEKNEKISKKELKEREVAIITTEKVKKEMEIEYTEKIAKIKEELQVQNMAELCASNEMGRKFKEEIKNKDIKINIYQENINNLNERIQELEVIIENEKKDKEKLKNQLVKVGSQTEKAIKEYKKLVEDCEKYKIKEIEKREKVISDLKKENGNLKKELYKENKKSTELMEDVIKEKTAREQTVEAHKTQNQMLKDLKNFLNLTLGGTPDEKYIDSIFCENRIAIFAKISLLVQNIPQLDF

Organism: Parastrongyloides trichosuri (NCBI:txid131310)

Secondary structure (DSSP, 8-state):
-HHHHHHHHHHHHHHHHHHHHHHHHHHHHHHHHHHHHHHHHHHHHHHHHHHHHHHHHHHHHHHHHHHHHHHHHHHHHHHHHHHHHHHHHHHHHHHHHHHHHHHHHHHHHHHHHHHHHHHHHHHHHHHHHHHHHHHHHHHHHHHHHHHHHHHHHHHHHHHHHHHHHHHHHHHHHHHHHHHHHHHHHHHHHHHHHHHHHHHHHHHHHHHHHHHHHHHHHHHHHHHHHHHHHHHHHHHHHHHHHHHHHHHHHHHTT---HHHHHHHHHHHHHHHHHHHHHHHHTSPP---

Radius of gyration: 114.43 Å; chains: 1; bounding box: 209×97×298 Å